Protein AF-A0A1H9JBX7-F1 (afdb_monomer)

Mean predicted aligned error: 14.19 Å

Nearest PDB structures (foldseek):
  5hfj-assembly3_D  TM=9.628E-01  e=1.878E-01  Helicobacter pylori 26695
  1boo-assembly1_A  TM=7.839E-01  e=2.752E-01  Proteus vulgaris
  3cjt-assembly7_M  TM=7.320E-01  e=8.123E-01  unclassified
  8zc8-assembly1_A  TM=6.839E-01  e=6.711E-01  Streptomyces caespitosus
  4wbt-assembly2_B-3  TM=5.136E-01  e=1.352E+00  Sinorhizobium meliloti 1021

Sequence (179 aa):
MTTCFPKFTPPDTHTVASSSRPTLADRYLSVPFSLLDARSGWWRDRKAAWLATGIQSELGRCDNLLYSASAQPPATYTAKNAFEAALGRKATWAEFAAAHPEQMKQQGTSVFDPVLCELIYRWFSAPGQLVLDPFSGGSVRGIVAAATGRHYAGVDLRAEQVDWPGGSCIRCPLSVPPK

InterPro domains:
  IPR002941 DNA methylase N-4/N-6 [PF01555] (110-163)
  IPR029063 S-adenosyl-L-methionine-dependent methyltransferase superfamily [G3DSA:3.40.50.150] (39-164)
  IPR029063 S-adenosyl-L-methionine-dependent methyltransferase superfamily [SSF53335] (108-163)

Structure (mmCIF, N/CA/C/O backbone):
data_AF-A0A1H9JBX7-F1
#
_entry.id   AF-A0A1H9JBX7-F1
#
loop_
_atom_site.group_PDB
_atom_site.id
_atom_site.type_symbol
_atom_site.label_atom_id
_atom_site.label_alt_id
_atom_site.label_comp_id
_atom_site.label_asym_id
_atom_site.label_entity_id
_atom_site.label_seq_id
_atom_site.pdbx_PDB_ins_code
_atom_site.Cartn_x
_atom_site.Cartn_y
_atom_site.Cartn_z
_atom_site.occupancy
_atom_site.B_iso_or_equiv
_atom_site.auth_seq_id
_atom_site.auth_comp_id
_atom_site.auth_asym_id
_atom_site.auth_atom_id
_atom_site.pdbx_PDB_model_num
ATOM 1 N N . MET A 1 1 ? 6.910 -23.339 9.144 1.00 32.50 1 MET A N 1
ATOM 2 C CA . MET A 1 1 ? 6.810 -22.392 10.275 1.00 32.50 1 MET A CA 1
ATOM 3 C C . MET A 1 1 ? 5.942 -21.236 9.813 1.00 32.50 1 MET A C 1
ATOM 5 O O . MET A 1 1 ? 6.376 -20.485 8.954 1.00 32.50 1 MET A O 1
ATOM 9 N N . THR A 1 2 ? 4.694 -21.161 10.270 1.00 32.00 2 THR A N 1
ATOM 10 C CA . THR A 1 2 ? 3.751 -20.109 9.864 1.00 32.00 2 THR A CA 1
ATOM 11 C C . THR A 1 2 ? 4.182 -18.803 10.524 1.00 32.00 2 THR A C 1
ATOM 13 O O . THR A 1 2 ? 3.946 -18.604 11.713 1.00 32.00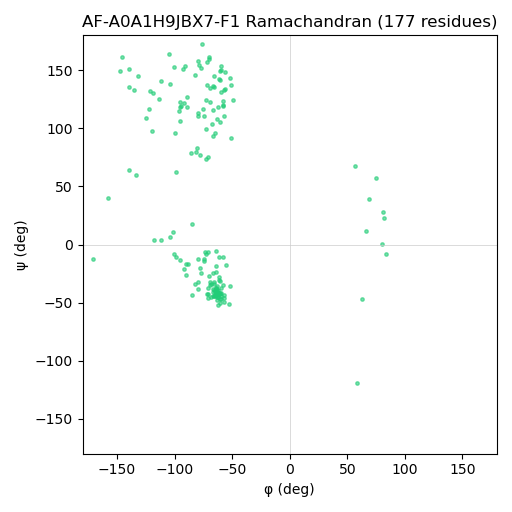 2 THR A O 1
ATOM 16 N N . THR A 1 3 ? 4.875 -17.936 9.787 1.00 35.75 3 THR A N 1
ATOM 17 C CA . THR A 1 3 ? 5.152 -16.564 10.222 1.00 35.75 3 THR A CA 1
ATOM 18 C C . THR A 1 3 ? 3.819 -15.835 10.301 1.00 35.75 3 THR A C 1
ATOM 20 O O . THR A 1 3 ? 3.271 -15.394 9.294 1.00 35.75 3 THR A O 1
ATOM 23 N N . CYS A 1 4 ? 3.241 -15.793 11.500 1.00 43.31 4 CYS A N 1
ATOM 24 C CA . CYS A 1 4 ? 2.048 -15.010 11.766 1.00 43.31 4 CYS A CA 1
ATOM 25 C C . CYS A 1 4 ? 2.411 -13.540 11.527 1.00 43.31 4 CYS A C 1
ATOM 27 O O . CYS A 1 4 ? 3.322 -13.021 12.175 1.00 43.31 4 CYS A O 1
ATOM 29 N N . PHE A 1 5 ? 1.750 -12.899 10.561 1.00 43.94 5 PHE A N 1
ATOM 30 C CA . PHE A 1 5 ? 1.908 -11.468 10.309 1.00 43.94 5 PHE A CA 1
ATOM 31 C C . PHE A 1 5 ? 1.714 -10.705 11.629 1.00 43.94 5 PHE A C 1
ATOM 33 O O . PHE A 1 5 ? 0.794 -11.043 12.384 1.00 43.94 5 PHE A O 1
ATOM 40 N N . PRO A 1 6 ? 2.548 -9.697 11.943 1.00 50.22 6 PRO A N 1
ATOM 41 C CA . PRO A 1 6 ? 2.377 -8.940 13.172 1.00 50.22 6 PRO A CA 1
ATOM 42 C C . PRO A 1 6 ? 0.979 -8.316 13.183 1.00 50.22 6 PRO A C 1
ATOM 44 O O . PRO A 1 6 ? 0.598 -7.592 12.261 1.00 50.22 6 PRO A O 1
ATOM 47 N N . LYS A 1 7 ? 0.194 -8.606 14.227 1.00 52.62 7 LYS A N 1
ATOM 48 C CA . LYS A 1 7 ? -1.038 -7.860 14.490 1.00 52.62 7 LYS A CA 1
ATOM 49 C C . LYS A 1 7 ? -0.629 -6.444 14.863 1.00 52.62 7 LYS A C 1
ATOM 51 O O . LYS A 1 7 ? 0.019 -6.240 15.887 1.00 52.62 7 LYS A O 1
ATOM 56 N N . PHE A 1 8 ? -1.016 -5.471 14.046 1.00 54.91 8 PHE A N 1
ATOM 57 C CA . PHE A 1 8 ? -0.854 -4.069 14.398 1.00 54.91 8 PHE A CA 1
ATOM 58 C C . PHE A 1 8 ? -1.995 -3.682 15.329 1.00 54.91 8 PHE A C 1
ATOM 60 O O . PHE A 1 8 ? -3.030 -3.164 14.906 1.00 54.91 8 PHE A O 1
ATOM 67 N N . THR A 1 9 ? -1.815 -3.981 16.613 1.00 49.50 9 THR A N 1
ATOM 68 C CA . THR A 1 9 ? -2.719 -3.525 17.662 1.00 49.50 9 THR A CA 1
ATOM 69 C C . THR A 1 9 ? -2.727 -1.991 17.649 1.00 49.50 9 THR A C 1
ATOM 71 O O . THR A 1 9 ? -1.658 -1.375 17.587 1.00 49.50 9 THR A O 1
ATOM 74 N N . PRO A 1 10 ? -3.901 -1.334 17.654 1.00 46.19 10 PRO A N 1
ATOM 75 C CA . PRO A 1 10 ? -3.948 0.082 17.991 1.00 46.19 10 PRO A CA 1
ATOM 76 C C . PRO A 1 10 ? -3.312 0.274 19.376 1.00 46.19 10 PRO A C 1
ATOM 78 O O . PRO A 1 10 ? -3.448 -0.633 20.198 1.00 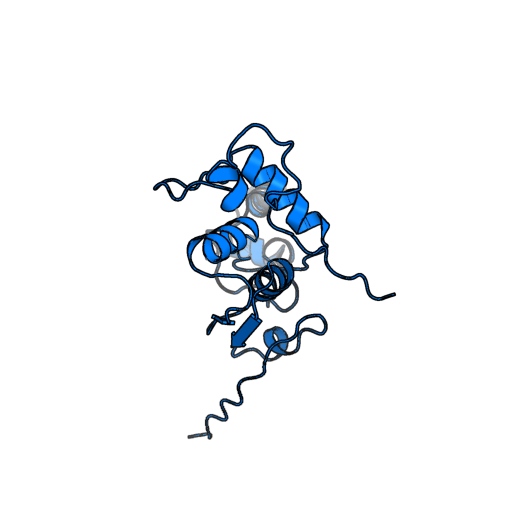46.19 10 PRO A O 1
ATOM 81 N N . PRO A 1 11 ? -2.654 1.412 19.661 1.00 44.50 11 PRO A N 1
ATOM 82 C CA . PRO A 1 11 ? -2.312 1.740 21.036 1.00 44.50 11 PRO A CA 1
ATOM 83 C C . PRO A 1 11 ? -3.612 1.758 21.844 1.00 44.50 11 PRO A C 1
ATOM 85 O O . PRO A 1 11 ? -4.521 2.559 21.617 1.00 44.50 11 PRO A O 1
ATOM 88 N N . ASP A 1 12 ? -3.736 0.778 22.718 1.00 43.78 12 ASP A N 1
ATOM 89 C CA . ASP A 1 12 ? -4.829 0.599 23.644 1.00 43.78 12 ASP A CA 1
ATOM 90 C C . ASP A 1 12 ? -4.654 1.543 24.834 1.00 43.78 12 ASP A C 1
ATOM 92 O O . ASP A 1 12 ? -3.549 1.955 25.191 1.00 43.78 12 ASP A O 1
ATOM 96 N N . THR A 1 13 ? -5.768 1.893 25.476 1.00 44.28 13 THR A N 1
ATOM 97 C CA . THR A 1 13 ? -5.796 2.755 26.668 1.00 44.28 13 THR A CA 1
ATOM 98 C C . THR A 1 13 ? -4.971 2.217 27.841 1.00 44.28 13 THR A C 1
ATOM 100 O O . THR A 1 13 ? -4.761 2.950 28.800 1.00 44.28 13 THR A O 1
ATOM 103 N N . HIS A 1 14 ? -4.497 0.969 27.770 1.00 42.44 14 HIS A N 1
ATOM 104 C CA . HIS A 1 14 ? -3.658 0.326 28.780 1.00 42.44 14 HIS A CA 1
ATOM 105 C C . HIS A 1 14 ? -2.154 0.342 28.455 1.00 42.44 14 HIS A C 1
ATOM 107 O O . HIS A 1 14 ? -1.354 0.068 29.346 1.00 42.44 14 HIS A O 1
ATOM 113 N N . THR A 1 15 ? -1.759 0.712 27.231 1.00 45.88 15 THR A N 1
ATOM 114 C CA . THR A 1 15 ? -0.346 0.752 26.792 1.00 45.88 15 THR A CA 1
ATOM 115 C C . THR A 1 15 ? 0.236 2.168 26.823 1.00 45.88 15 THR A C 1
ATOM 117 O O . THR A 1 15 ? 1.444 2.364 26.706 1.00 45.88 15 THR A O 1
ATOM 120 N N . VAL A 1 16 ? -0.612 3.174 27.055 1.00 41.88 16 VAL A N 1
ATOM 121 C CA . VAL A 1 16 ? -0.193 4.541 27.372 1.00 41.88 16 VAL A CA 1
ATOM 122 C C . VAL A 1 16 ? -0.159 4.679 28.889 1.00 41.88 16 VAL A C 1
ATOM 124 O O . VAL A 1 16 ? -1.178 4.497 29.555 1.00 41.88 16 VAL A O 1
ATOM 127 N N . ALA A 1 17 ? 1.017 4.985 29.443 1.00 42.19 17 ALA A N 1
ATOM 128 C CA . ALA A 1 17 ? 1.166 5.285 30.860 1.00 42.19 17 ALA A CA 1
ATOM 129 C C . ALA A 1 17 ? 0.108 6.317 31.287 1.00 42.19 17 ALA A C 1
ATOM 131 O O . ALA A 1 17 ? -0.019 7.392 30.701 1.00 42.19 17 ALA A O 1
ATOM 132 N N . SER A 1 18 ? -0.671 5.937 32.295 1.00 48.22 18 SER A N 1
ATOM 133 C CA . SER A 1 18 ? -1.760 6.695 32.905 1.00 48.22 18 SER A CA 1
ATOM 134 C C . SER A 1 18 ? -1.322 8.116 33.308 1.00 48.22 18 SER A C 1
ATOM 136 O O . SER A 1 18 ? -0.857 8.322 34.428 1.00 48.22 18 SER A O 1
ATOM 138 N N . SER A 1 19 ? -1.492 9.097 32.414 1.00 49.41 19 SER A N 1
ATOM 139 C CA . SER A 1 19 ? -1.702 10.520 32.758 1.00 49.41 19 SER A CA 1
ATOM 140 C C . SER A 1 19 ? -2.096 11.427 31.580 1.00 49.41 19 SER A C 1
ATOM 142 O O . SER A 1 19 ? -2.572 12.535 31.822 1.00 49.41 19 SER A O 1
ATOM 144 N N . SER A 1 20 ? -1.996 10.995 30.318 1.00 54.91 20 SER A N 1
ATOM 145 C CA . SER A 1 20 ? -2.440 11.786 29.160 1.00 54.91 20 SER A CA 1
ATOM 146 C C . SER A 1 20 ? -3.508 11.043 28.357 1.00 54.91 20 SER A C 1
ATOM 148 O O . SER A 1 20 ? -3.382 9.860 28.048 1.00 54.91 20 SER A O 1
ATOM 150 N N . ARG A 1 21 ? -4.612 11.724 28.025 1.00 63.88 21 ARG A N 1
ATOM 151 C CA . ARG A 1 21 ? -5.600 11.181 27.078 1.00 63.88 21 ARG A CA 1
ATOM 152 C C . ARG A 1 21 ? -4.874 10.865 25.757 1.00 63.88 21 ARG A C 1
ATOM 154 O O . ARG A 1 21 ? -4.141 11.741 25.296 1.00 63.88 21 ARG A O 1
ATOM 161 N N . PRO A 1 22 ? -5.081 9.683 25.141 1.00 64.62 22 PRO A N 1
ATOM 162 C CA . PRO A 1 22 ? -4.452 9.356 23.865 1.00 64.62 22 PRO A CA 1
ATOM 163 C C . PRO A 1 22 ? -4.817 10.419 22.829 1.00 64.62 22 PRO A C 1
ATOM 165 O O . PRO A 1 22 ? -5.978 10.834 22.727 1.00 64.62 22 PRO A O 1
ATOM 168 N N . THR A 1 23 ? -3.818 10.888 22.088 1.00 73.62 23 THR A N 1
ATOM 169 C CA . THR A 1 23 ? -4.022 11.893 21.050 1.00 73.62 23 THR A CA 1
ATOM 170 C C . THR A 1 23 ? -4.783 11.282 19.873 1.00 73.62 23 THR A C 1
ATOM 172 O O . THR A 1 23 ? -4.829 10.063 19.677 1.00 73.62 23 THR A O 1
ATOM 175 N N . LEU A 1 24 ? -5.383 12.131 19.037 1.00 69.25 24 LEU A N 1
ATOM 176 C CA . LEU A 1 24 ? -5.982 11.668 17.783 1.00 69.25 24 LEU A CA 1
ATOM 177 C C . LEU A 1 24 ? -4.935 11.011 16.868 1.00 69.25 24 LEU A C 1
ATOM 179 O O . LEU A 1 24 ? -5.271 10.070 16.154 1.00 69.25 24 LEU A O 1
ATOM 183 N N . ALA A 1 25 ? -3.677 11.459 16.922 1.00 73.06 25 ALA A N 1
ATOM 184 C CA . ALA A 1 25 ? -2.581 10.849 16.178 1.00 73.06 25 ALA A CA 1
ATOM 185 C C . ALA A 1 25 ? -2.265 9.431 16.683 1.00 73.06 25 ALA A C 1
ATOM 187 O O . ALA A 1 25 ? -2.069 8.540 15.866 1.00 73.06 25 ALA A O 1
ATOM 188 N N . ASP A 1 26 ? -2.329 9.176 17.994 1.00 71.56 26 ASP A N 1
ATOM 189 C CA . ASP A 1 26 ? -2.123 7.824 18.539 1.00 71.56 26 ASP A CA 1
ATOM 190 C C . ASP A 1 26 ? -3.194 6.851 18.025 1.00 71.56 26 ASP A C 1
ATOM 192 O O . ASP A 1 26 ? -2.904 5.724 17.622 1.00 71.56 26 ASP A O 1
ATOM 196 N N . ARG A 1 27 ? -4.454 7.302 17.966 1.00 70.00 27 ARG A N 1
ATOM 197 C CA . ARG A 1 27 ? -5.564 6.475 17.471 1.00 70.00 27 ARG A CA 1
ATOM 198 C C . ARG A 1 27 ? -5.511 6.267 15.950 1.00 70.00 27 ARG A C 1
ATOM 200 O O . ARG A 1 27 ? -5.749 5.152 15.473 1.00 70.00 27 ARG A O 1
ATOM 207 N N . TYR A 1 28 ? -5.213 7.322 15.193 1.00 68.81 28 TYR A N 1
ATOM 208 C CA . TYR A 1 28 ? -5.402 7.356 13.738 1.00 68.81 28 TYR A CA 1
ATOM 209 C C . TYR A 1 28 ? -4.110 7.401 12.908 1.00 68.81 28 TYR A C 1
ATOM 211 O O . TYR A 1 28 ? -4.213 7.448 11.687 1.00 68.81 28 TYR A O 1
ATOM 219 N N . LEU A 1 29 ? -2.924 7.327 13.529 1.00 66.31 29 LEU A N 1
ATOM 220 C CA . LEU A 1 29 ? -1.573 7.516 12.952 1.00 66.31 29 LEU A CA 1
ATOM 221 C C . LEU A 1 29 ? -1.310 8.918 12.397 1.00 66.31 29 LEU A C 1
ATOM 223 O O . LEU A 1 29 ? -0.289 9.525 12.704 1.00 66.31 29 LEU A O 1
ATOM 227 N N . SER A 1 30 ? -2.242 9.451 11.619 1.00 71.00 30 SER A N 1
ATOM 228 C CA . SER A 1 30 ? -2.314 10.859 11.276 1.00 71.00 30 SER A CA 1
ATOM 229 C C . SER A 1 30 ? -3.740 11.359 11.480 1.00 71.00 30 SER A C 1
ATOM 231 O O . SER A 1 30 ? -4.735 10.647 11.317 1.00 71.00 30 SER A O 1
ATOM 233 N N . VAL A 1 31 ? -3.830 12.608 11.911 1.00 66.00 31 VAL A N 1
ATOM 234 C CA . VAL A 1 31 ? -5.093 13.334 12.010 1.00 66.00 31 VAL A CA 1
ATOM 235 C C . VAL A 1 31 ? -5.642 13.554 10.597 1.00 66.00 31 VAL A C 1
ATOM 237 O O . VAL A 1 31 ? -4.862 13.920 9.715 1.00 66.00 31 VAL A O 1
ATOM 240 N N . PRO A 1 32 ? -6.950 13.344 10.359 1.00 64.12 32 PRO A N 1
ATOM 241 C CA . PRO A 1 32 ? -7.568 13.535 9.051 1.00 64.12 32 PRO A CA 1
ATOM 242 C C . PRO A 1 32 ? -7.673 15.036 8.729 1.00 64.12 32 PRO A C 1
ATOM 244 O O . PRO A 1 32 ? -8.739 15.638 8.808 1.00 64.12 32 PRO A O 1
ATOM 247 N N . PHE A 1 33 ? -6.543 15.664 8.414 1.00 64.31 33 PHE A N 1
ATOM 248 C CA . PHE A 1 33 ? -6.463 16.999 7.829 1.00 64.31 33 PHE A CA 1
ATOM 249 C C . PHE A 1 33 ? -6.102 16.886 6.344 1.00 64.31 33 PHE A C 1
ATOM 251 O O . PHE A 1 33 ? -5.632 15.850 5.879 1.00 64.31 33 PHE A O 1
ATOM 258 N N . SER A 1 34 ? -6.315 17.961 5.589 1.00 59.62 34 SER A N 1
ATOM 259 C CA . SER A 1 34 ? -6.329 17.957 4.120 1.00 59.62 34 SER A CA 1
ATOM 260 C C . SER A 1 34 ? -5.009 17.596 3.419 1.00 59.62 34 SER A C 1
ATOM 262 O O . SER A 1 34 ? -5.005 17.495 2.194 1.00 59.62 34 SER A O 1
ATOM 264 N N . LEU A 1 35 ? -3.893 17.416 4.140 1.00 76.88 35 LEU A N 1
ATOM 265 C CA . LEU A 1 35 ? -2.575 17.166 3.548 1.00 76.88 35 LEU A CA 1
ATOM 266 C C . LEU A 1 35 ? -1.961 15.843 4.029 1.00 76.88 35 LEU A C 1
ATOM 268 O O . LEU A 1 35 ? -1.620 15.686 5.200 1.00 76.88 35 LEU A O 1
ATOM 272 N N . LEU A 1 36 ? -1.753 14.923 3.085 1.00 83.00 36 LEU A N 1
ATOM 273 C CA . LEU A 1 36 ? -0.965 13.704 3.270 1.00 83.00 36 LEU A CA 1
ATOM 274 C C . LEU A 1 36 ? 0.469 13.936 2.776 1.00 83.00 36 LEU A C 1
ATOM 276 O O . LEU A 1 36 ? 0.712 13.980 1.571 1.00 83.00 36 LEU A O 1
ATOM 280 N N . ASP A 1 37 ? 1.423 14.074 3.701 1.00 85.38 37 ASP A N 1
ATOM 281 C CA . ASP A 1 37 ? 2.844 14.244 3.371 1.00 85.38 37 ASP A CA 1
ATOM 282 C C . ASP A 1 37 ? 3.633 12.932 3.509 1.00 85.38 37 ASP A C 1
ATOM 284 O O . ASP A 1 37 ? 4.132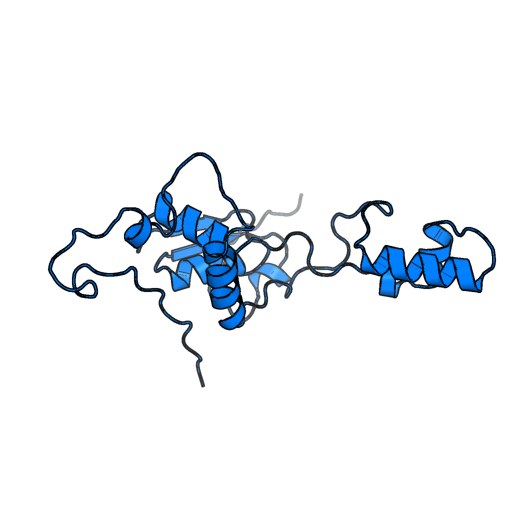 12.578 4.582 1.00 85.38 37 ASP A O 1
ATOM 288 N N . ALA A 1 38 ? 3.806 12.239 2.381 1.00 85.44 38 ALA A N 1
ATOM 289 C CA . ALA A 1 38 ? 4.589 11.007 2.300 1.00 85.44 38 ALA A CA 1
ATOM 290 C C . ALA A 1 38 ? 6.114 11.212 2.436 1.00 85.44 38 ALA A C 1
ATOM 292 O O . ALA A 1 38 ? 6.865 10.235 2.476 1.00 85.44 38 ALA A O 1
ATOM 293 N N . ARG A 1 39 ? 6.601 12.464 2.479 1.00 85.25 39 ARG A N 1
ATOM 294 C CA . ARG A 1 39 ? 8.030 12.788 2.649 1.00 85.25 39 ARG A CA 1
ATOM 295 C C . ARG A 1 39 ? 8.421 12.936 4.116 1.00 85.25 39 ARG A C 1
ATOM 297 O O . ARG A 1 39 ? 9.614 12.888 4.422 1.00 85.25 39 ARG A O 1
ATOM 304 N N . SER A 1 40 ? 7.438 13.100 4.995 1.00 85.31 40 SER A N 1
ATOM 305 C CA . SER A 1 40 ? 7.633 13.207 6.436 1.00 85.31 40 SER A CA 1
ATOM 306 C C . SER A 1 40 ? 8.315 11.963 7.028 1.00 85.31 40 SER A C 1
ATOM 308 O O . SER A 1 40 ? 8.171 10.847 6.522 1.00 85.31 40 SER A O 1
ATOM 310 N N . GLY A 1 41 ? 9.070 12.158 8.117 1.00 85.88 41 GLY A N 1
ATOM 311 C CA . GLY A 1 41 ? 9.813 11.079 8.782 1.00 85.88 41 GLY A CA 1
ATOM 312 C C . GLY A 1 41 ? 8.908 9.926 9.216 1.00 85.88 41 GLY A C 1
ATOM 313 O O . GLY A 1 41 ? 9.139 8.786 8.828 1.00 85.88 41 GLY A O 1
ATOM 314 N N . TRP A 1 42 ? 7.799 10.237 9.893 1.00 84.25 42 TRP A N 1
ATOM 315 C CA . TRP A 1 42 ? 6.869 9.223 10.393 1.00 84.25 42 TRP A CA 1
ATOM 316 C C . TRP A 1 42 ? 6.268 8.356 9.274 1.00 84.25 42 TRP A C 1
ATOM 318 O O . TRP A 1 42 ? 6.109 7.149 9.459 1.00 84.25 42 TRP A O 1
ATOM 328 N N . TRP A 1 43 ? 5.956 8.933 8.102 1.00 88.06 43 TRP A N 1
ATOM 329 C CA . TRP A 1 43 ? 5.417 8.165 6.975 1.00 88.06 43 TRP A CA 1
ATOM 330 C C . TRP A 1 43 ? 6.464 7.191 6.451 1.00 88.06 43 TRP A C 1
ATOM 332 O O . TRP A 1 43 ? 6.167 6.025 6.191 1.00 88.06 43 TRP A O 1
ATOM 342 N N . ARG A 1 44 ? 7.707 7.661 6.306 1.00 88.06 44 ARG A N 1
ATOM 343 C CA . ARG A 1 44 ? 8.831 6.839 5.847 1.00 88.06 44 ARG A CA 1
ATOM 344 C C . ARG A 1 44 ? 9.115 5.701 6.820 1.00 88.06 44 ARG A C 1
ATOM 346 O O . ARG A 1 44 ? 9.266 4.568 6.369 1.0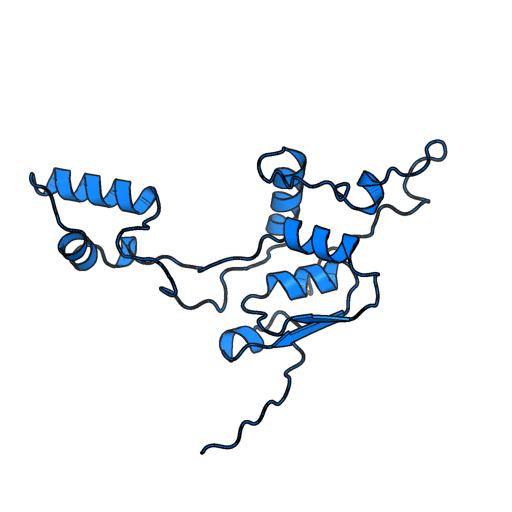0 88.06 44 ARG A O 1
ATOM 353 N N . ASP A 1 45 ? 9.096 5.979 8.119 1.00 87.38 45 ASP A N 1
ATOM 354 C CA . ASP A 1 45 ? 9.304 4.981 9.169 1.00 87.38 45 ASP A CA 1
ATOM 355 C C . ASP A 1 45 ? 8.173 3.944 9.174 1.00 87.38 45 ASP A C 1
ATOM 357 O O . ASP A 1 45 ? 8.419 2.736 9.191 1.00 87.38 45 ASP A O 1
ATOM 361 N N . ARG A 1 46 ? 6.915 4.392 9.057 1.00 89.06 46 ARG A N 1
ATOM 362 C CA . ARG A 1 46 ? 5.757 3.490 8.990 1.00 89.06 46 ARG A CA 1
ATOM 363 C C . ARG A 1 46 ? 5.773 2.637 7.726 1.00 89.06 46 ARG A C 1
ATOM 365 O O . ARG A 1 46 ? 5.465 1.448 7.780 1.00 89.06 46 ARG A O 1
ATOM 372 N N . LYS A 1 47 ? 6.168 3.217 6.593 1.00 89.25 47 LYS A N 1
ATOM 373 C CA . LYS A 1 47 ? 6.326 2.496 5.327 1.00 89.25 47 LYS A CA 1
ATOM 374 C C . LYS A 1 47 ? 7.437 1.457 5.419 1.00 89.25 47 LYS A C 1
ATOM 376 O O . LYS A 1 47 ? 7.233 0.330 4.981 1.00 89.25 47 LYS A O 1
ATOM 381 N N . ALA A 1 48 ? 8.573 1.804 6.020 1.00 86.88 48 ALA A N 1
ATOM 382 C CA . ALA A 1 48 ? 9.663 0.864 6.261 1.00 86.88 48 ALA A CA 1
ATOM 383 C C . ALA A 1 48 ? 9.208 -0.310 7.143 1.00 86.88 48 ALA A C 1
ATOM 385 O O . ALA A 1 48 ? 9.502 -1.456 6.815 1.00 86.88 48 ALA A O 1
ATOM 386 N N . ALA A 1 49 ? 8.418 -0.048 8.190 1.00 87.00 49 ALA A N 1
ATOM 387 C CA . ALA A 1 49 ? 7.842 -1.098 9.030 1.00 87.00 49 ALA A CA 1
ATOM 388 C C . ALA A 1 49 ? 6.923 -2.044 8.239 1.00 87.00 49 ALA A C 1
ATOM 390 O O . ALA A 1 49 ? 7.014 -3.259 8.401 1.00 87.00 49 ALA A O 1
ATOM 391 N N . TRP A 1 50 ? 6.081 -1.516 7.343 1.00 87.06 50 TRP A N 1
ATOM 392 C CA . TRP A 1 50 ? 5.261 -2.346 6.454 1.00 87.06 50 TRP A CA 1
ATOM 393 C C . TRP A 1 50 ? 6.107 -3.186 5.496 1.00 87.06 50 TRP A C 1
ATOM 395 O O . TRP A 1 50 ? 5.863 -4.382 5.359 1.00 87.06 50 TRP A O 1
ATOM 405 N N . LEU A 1 51 ? 7.130 -2.603 4.872 1.00 84.38 51 LEU A N 1
ATOM 406 C CA . LEU A 1 51 ? 8.028 -3.338 3.976 1.00 84.38 51 LEU A CA 1
ATOM 407 C C . LEU A 1 51 ? 8.804 -4.439 4.717 1.00 84.38 51 LEU A C 1
ATOM 409 O O . LEU A 1 51 ? 8.981 -5.529 4.179 1.00 84.38 51 LEU A O 1
ATOM 413 N N . ALA A 1 52 ? 9.185 -4.202 5.976 1.00 83.94 52 ALA A N 1
ATOM 414 C CA . ALA A 1 52 ? 9.869 -5.183 6.818 1.00 83.94 52 ALA A CA 1
ATOM 415 C C . ALA A 1 52 ? 9.018 -6.426 7.141 1.00 83.94 52 ALA A C 1
ATOM 417 O O . ALA A 1 52 ? 9.573 -7.465 7.486 1.00 83.94 52 ALA A O 1
ATOM 418 N N . THR A 1 53 ? 7.688 -6.362 6.991 1.00 78.38 53 THR A N 1
ATOM 419 C CA . THR A 1 53 ? 6.818 -7.545 7.142 1.00 78.38 53 THR A CA 1
ATOM 420 C C . THR A 1 53 ? 6.912 -8.527 5.968 1.00 78.38 53 THR A C 1
ATOM 422 O O . THR A 1 53 ? 6.346 -9.615 6.036 1.00 78.38 53 THR A O 1
ATOM 425 N N . GLY A 1 54 ? 7.634 -8.167 4.901 1.00 78.12 54 GLY A N 1
ATOM 426 C CA . GLY A 1 54 ? 7.805 -9.012 3.723 1.00 78.12 54 GLY A CA 1
ATOM 427 C C . GLY A 1 54 ? 6.626 -8.952 2.753 1.00 78.12 54 GLY A C 1
ATOM 428 O O . GLY A 1 54 ? 6.371 -9.930 2.058 1.00 78.12 54 GLY A O 1
ATOM 429 N N . ILE A 1 55 ? 5.888 -7.834 2.693 1.00 74.88 55 ILE A N 1
ATOM 430 C CA . ILE A 1 55 ? 4.837 -7.648 1.680 1.00 74.88 55 ILE A CA 1
ATOM 431 C C . ILE A 1 55 ? 5.478 -7.648 0.291 1.00 74.88 55 ILE A C 1
ATOM 433 O O . ILE A 1 55 ? 6.096 -6.666 -0.120 1.00 74.88 55 ILE A O 1
ATOM 437 N N . GLN A 1 56 ? 5.256 -8.730 -0.447 1.00 68.38 56 GLN A N 1
ATOM 438 C CA . GLN A 1 56 ? 5.666 -8.878 -1.840 1.00 68.38 56 GLN A CA 1
ATOM 439 C C . GLN A 1 56 ? 4.588 -8.274 -2.748 1.00 68.38 56 GLN A C 1
ATOM 441 O O . GLN A 1 56 ? 3.712 -8.960 -3.275 1.00 68.38 56 GLN A O 1
ATOM 446 N N . SER A 1 57 ? 4.598 -6.946 -2.852 1.00 63.72 57 SER A N 1
ATOM 447 C CA . SER A 1 57 ? 3.550 -6.148 -3.510 1.00 63.72 57 SER A CA 1
ATOM 448 C C . SER A 1 57 ? 3.583 -6.231 -5.044 1.00 63.72 57 SER A C 1
ATOM 450 O O . SER A 1 57 ? 2.666 -5.774 -5.732 1.00 63.72 57 SER A O 1
ATOM 452 N N . GLU A 1 58 ? 4.683 -6.745 -5.573 1.00 59.31 58 GLU A N 1
ATOM 453 C CA . GLU A 1 58 ? 5.032 -6.887 -6.980 1.00 59.31 58 GLU A CA 1
ATOM 454 C C . GLU A 1 58 ? 4.615 -8.238 -7.574 1.00 59.31 58 GLU A C 1
ATOM 456 O O . GLU A 1 58 ? 4.447 -8.345 -8.789 1.00 59.31 58 GLU A O 1
ATOM 461 N N . LEU A 1 59 ? 4.394 -9.256 -6.738 1.00 57.91 59 LEU A N 1
ATOM 462 C CA . LEU A 1 59 ? 4.048 -10.597 -7.202 1.00 57.91 59 LEU A CA 1
ATOM 463 C C . LEU A 1 59 ? 2.613 -10.648 -7.749 1.00 57.91 59 LEU A C 1
ATOM 465 O O . LEU A 1 59 ? 1.696 -10.036 -7.204 1.00 57.91 59 LEU A O 1
ATOM 469 N N . GLY A 1 60 ? 2.433 -11.346 -8.875 1.00 52.84 60 GLY A N 1
ATOM 470 C CA . GLY A 1 60 ? 1.155 -11.424 -9.602 1.00 52.84 60 GLY A CA 1
ATOM 471 C C . GLY A 1 60 ? 0.843 -10.212 -10.495 1.00 52.84 60 GLY A C 1
ATOM 472 O O . GLY A 1 60 ? -0.191 -10.182 -11.168 1.00 52.84 60 GLY A O 1
ATOM 473 N N . ARG A 1 61 ? 1.718 -9.197 -10.558 1.00 58.47 61 ARG A N 1
ATOM 474 C CA . ARG A 1 61 ? 1.583 -8.098 -11.526 1.00 58.47 61 ARG A CA 1
ATOM 475 C C . ARG A 1 61 ? 2.354 -8.404 -12.800 1.00 58.47 61 ARG A C 1
ATOM 477 O O . ARG A 1 61 ? 3.562 -8.592 -12.765 1.00 58.47 61 ARG A O 1
ATOM 484 N N . CYS A 1 62 ? 1.648 -8.422 -13.928 1.00 51.47 62 CYS A N 1
ATOM 485 C CA . CYS A 1 62 ? 2.288 -8.538 -15.233 1.00 51.47 62 CYS A CA 1
ATOM 486 C C . CYS A 1 62 ? 3.129 -7.290 -15.531 1.00 51.47 62 CYS A C 1
ATOM 488 O O . CYS A 1 62 ? 2.733 -6.169 -15.195 1.00 51.47 62 CYS A O 1
ATOM 490 N N . ASP A 1 63 ? 4.248 -7.500 -16.217 1.00 53.78 63 ASP A N 1
ATOM 491 C CA . ASP A 1 63 ? 5.082 -6.437 -16.769 1.00 53.78 63 ASP A CA 1
ATOM 492 C C . ASP A 1 63 ? 4.287 -5.568 -17.771 1.00 53.78 63 ASP A C 1
ATOM 494 O O . ASP A 1 63 ? 3.353 -6.042 -18.422 1.00 53.78 63 ASP A O 1
ATOM 498 N N . ASN A 1 64 ? 4.697 -4.304 -17.939 1.00 51.66 64 ASN A N 1
ATOM 499 C CA . ASN A 1 64 ? 4.312 -3.426 -19.061 1.00 51.66 64 ASN A CA 1
ATOM 500 C C . ASN A 1 64 ? 2.854 -2.934 -19.152 1.00 51.66 64 ASN A C 1
ATOM 502 O O . ASN A 1 64 ? 2.322 -2.809 -20.254 1.00 51.66 64 ASN A O 1
ATOM 506 N N . LEU A 1 65 ? 2.191 -2.588 -18.044 1.00 52.09 65 LEU A N 1
ATOM 507 C CA . LEU A 1 65 ? 0.790 -2.159 -18.148 1.00 52.09 65 LEU A CA 1
ATOM 508 C C . LEU A 1 65 ? 0.529 -0.691 -18.529 1.00 52.09 65 LEU A C 1
ATOM 510 O O . LEU A 1 65 ? -0.458 -0.467 -19.215 1.00 52.09 65 LEU A O 1
ATOM 514 N N . LEU A 1 66 ? 1.323 0.319 -18.150 1.00 44.50 66 LEU A N 1
ATOM 515 C CA . LEU A 1 66 ? 0.869 1.722 -18.309 1.00 44.50 66 LEU A CA 1
ATOM 516 C C . LEU A 1 66 ? 1.987 2.786 -18.365 1.00 44.50 66 LEU A C 1
ATOM 518 O O . LEU A 1 66 ? 1.833 3.867 -17.801 1.00 44.50 66 LEU A O 1
ATOM 522 N N . TYR A 1 67 ? 3.108 2.537 -19.041 1.00 49.09 67 TYR A N 1
ATOM 523 C CA . TYR A 1 67 ? 4.096 3.602 -19.262 1.00 49.09 67 TYR A CA 1
ATOM 524 C C . TYR A 1 67 ? 4.191 3.950 -20.741 1.00 49.09 67 TYR A C 1
ATOM 526 O O . TYR A 1 67 ? 4.421 3.084 -21.584 1.00 49.09 67 TYR A O 1
ATOM 534 N N . SER A 1 68 ? 4.010 5.233 -21.072 1.00 53.34 68 SER A N 1
ATOM 535 C CA . SER A 1 68 ? 4.432 5.717 -22.382 1.00 53.34 68 SER A CA 1
ATOM 536 C C . SER A 1 68 ? 5.945 5.512 -22.501 1.00 53.34 68 SER A C 1
ATOM 538 O O . SER A 1 68 ? 6.680 5.622 -21.516 1.00 53.34 68 SER A O 1
ATOM 540 N N . ALA A 1 69 ? 6.447 5.283 -23.715 1.00 56.75 69 ALA A N 1
ATOM 541 C CA . ALA A 1 69 ? 7.891 5.198 -23.958 1.00 56.75 69 ALA A CA 1
ATOM 542 C C . ALA A 1 69 ? 8.662 6.450 -23.475 1.00 56.75 69 ALA A C 1
ATOM 544 O O . ALA A 1 69 ? 9.870 6.396 -23.287 1.00 56.75 69 ALA A O 1
ATOM 545 N N . SER A 1 70 ? 7.967 7.570 -23.242 1.00 57.03 70 SER A N 1
ATOM 546 C CA . SER A 1 70 ? 8.517 8.814 -22.696 1.00 57.03 70 SER A CA 1
ATOM 547 C C . SER A 1 70 ? 8.513 8.912 -21.160 1.00 57.03 70 SER A C 1
ATOM 549 O O . SER A 1 70 ? 9.238 9.739 -20.610 1.00 57.03 70 SER A O 1
ATOM 551 N N . ALA A 1 71 ? 7.746 8.087 -20.443 1.00 59.38 71 ALA A N 1
ATOM 552 C CA . ALA A 1 71 ? 7.641 8.112 -18.981 1.00 59.38 71 ALA A CA 1
ATOM 553 C C . ALA A 1 71 ? 8.533 7.037 -18.338 1.00 59.38 71 ALA A C 1
ATOM 555 O O . ALA A 1 71 ? 8.052 6.111 -17.690 1.00 59.38 71 ALA A O 1
ATOM 556 N N . GLN A 1 72 ? 9.843 7.155 -18.558 1.00 69.00 72 GLN A N 1
ATOM 557 C CA . GLN A 1 72 ? 10.833 6.184 -18.090 1.00 69.00 72 GLN A CA 1
ATOM 558 C C . GLN A 1 72 ? 11.419 6.561 -16.718 1.00 69.00 72 GLN A C 1
ATOM 560 O O . GLN A 1 72 ? 11.477 7.741 -16.363 1.00 69.00 72 GLN A O 1
ATOM 565 N N . PRO A 1 73 ? 11.853 5.586 -15.904 1.00 68.12 73 PRO A N 1
ATOM 566 C CA . PRO A 1 73 ? 12.465 5.866 -14.616 1.00 68.12 73 PRO A CA 1
ATOM 567 C C . PRO A 1 73 ? 13.874 6.456 -14.816 1.00 68.12 73 PRO A C 1
ATOM 569 O O . PRO A 1 73 ? 14.503 6.210 -15.850 1.00 68.12 73 PRO A O 1
ATOM 572 N N . PRO A 1 74 ? 14.423 7.201 -13.833 1.00 77.56 74 PRO A N 1
ATOM 573 C CA . PRO A 1 74 ? 15.744 7.826 -13.957 1.00 77.56 74 PRO A CA 1
ATOM 574 C C . PRO A 1 74 ? 16.859 6.855 -14.371 1.00 77.56 74 PRO A C 1
ATOM 576 O O . PRO A 1 74 ? 17.718 7.219 -15.166 1.00 77.56 74 PRO A O 1
ATOM 579 N N . ALA A 1 75 ? 16.804 5.603 -13.904 1.00 79.69 75 ALA A N 1
ATOM 580 C CA . ALA A 1 75 ? 17.764 4.561 -14.267 1.00 79.69 75 ALA A CA 1
ATOM 581 C C . ALA A 1 75 ? 17.791 4.265 -15.780 1.00 79.69 75 ALA A C 1
ATOM 583 O O . ALA A 1 75 ? 18.865 4.150 -16.368 1.00 79.69 75 ALA A O 1
ATOM 584 N N . THR A 1 76 ? 16.627 4.210 -16.430 1.00 79.69 76 THR A N 1
ATOM 585 C CA . THR A 1 76 ? 16.511 3.982 -17.878 1.00 79.69 76 THR A CA 1
ATOM 586 C C . THR A 1 76 ? 17.036 5.182 -18.672 1.00 79.69 76 THR A C 1
ATOM 588 O O . THR A 1 76 ? 17.686 5.004 -19.699 1.00 79.69 76 THR A O 1
ATOM 591 N N . TYR A 1 77 ? 16.849 6.410 -18.169 1.00 81.44 77 TYR A N 1
ATOM 592 C CA . TYR A 1 77 ? 17.481 7.603 -18.748 1.00 81.44 77 TYR A CA 1
ATOM 593 C C . TYR A 1 77 ? 19.011 7.562 -18.636 1.00 81.44 77 TYR A C 1
ATOM 595 O O . TYR A 1 77 ? 19.704 7.868 -19.606 1.00 81.44 77 TYR A O 1
ATOM 603 N N . THR A 1 78 ? 19.554 7.155 -17.484 1.00 85.94 78 THR A N 1
ATOM 604 C CA . THR A 1 78 ? 21.003 6.982 -17.300 1.00 85.94 78 THR A CA 1
ATOM 605 C C . THR A 1 78 ? 21.566 5.955 -18.279 1.00 85.94 78 THR A C 1
ATOM 607 O O . THR A 1 78 ? 22.586 6.213 -18.919 1.00 85.94 78 THR A O 1
ATOM 610 N N . ALA A 1 79 ? 20.878 4.827 -18.447 1.00 85.88 79 ALA A N 1
ATOM 611 C CA . ALA A 1 79 ? 21.296 3.779 -19.364 1.00 85.88 79 ALA A CA 1
ATOM 612 C C . ALA A 1 79 ? 21.231 4.226 -20.838 1.00 85.88 79 ALA A C 1
ATOM 614 O O . ALA A 1 79 ? 22.182 4.007 -21.589 1.00 85.88 79 ALA A O 1
ATOM 615 N N . LYS A 1 80 ? 20.187 4.970 -21.235 1.00 84.19 80 LYS A N 1
ATOM 616 C CA . LYS A 1 80 ? 20.096 5.580 -22.572 1.00 84.19 80 LYS A CA 1
ATOM 617 C C . LYS A 1 80 ? 21.220 6.575 -22.837 1.00 84.19 80 LYS A C 1
ATOM 619 O O . LYS A 1 80 ? 21.791 6.570 -23.921 1.00 84.19 80 LYS A O 1
ATOM 624 N N . ASN A 1 81 ? 21.574 7.403 -21.857 1.00 88.00 81 ASN A N 1
ATOM 625 C CA . ASN A 1 81 ? 22.676 8.354 -22.006 1.00 88.00 81 ASN A CA 1
ATOM 626 C C . ASN A 1 81 ? 24.024 7.641 -22.190 1.00 88.00 81 ASN A C 1
ATOM 628 O O . ASN A 1 81 ? 24.832 8.074 -23.008 1.00 88.00 81 ASN A O 1
ATOM 632 N N . ALA A 1 82 ? 24.255 6.537 -21.472 1.00 88.38 82 ALA A N 1
ATOM 633 C CA . ALA A 1 82 ? 25.446 5.709 -21.656 1.00 88.38 82 ALA A CA 1
ATOM 634 C C . ALA A 1 82 ? 25.477 5.058 -23.051 1.00 88.38 82 ALA A C 1
ATOM 636 O O . ALA A 1 82 ? 26.519 5.053 -23.705 1.00 88.38 82 ALA A O 1
ATOM 637 N N . PHE A 1 83 ? 24.327 4.584 -23.538 1.00 87.12 83 PHE A N 1
ATOM 638 C CA . PHE A 1 83 ? 24.183 4.050 -24.892 1.00 87.12 83 PHE A CA 1
ATOM 639 C C . PHE A 1 83 ? 24.463 5.108 -25.972 1.00 87.12 83 PHE A C 1
ATOM 641 O O . PHE A 1 83 ? 25.221 4.852 -26.902 1.00 87.12 83 PHE A O 1
ATOM 648 N N . GLU A 1 84 ? 23.923 6.323 -25.829 1.00 91.19 84 GLU A N 1
ATOM 649 C CA . GLU A 1 84 ? 24.199 7.444 -26.742 1.00 91.19 84 GLU A CA 1
ATO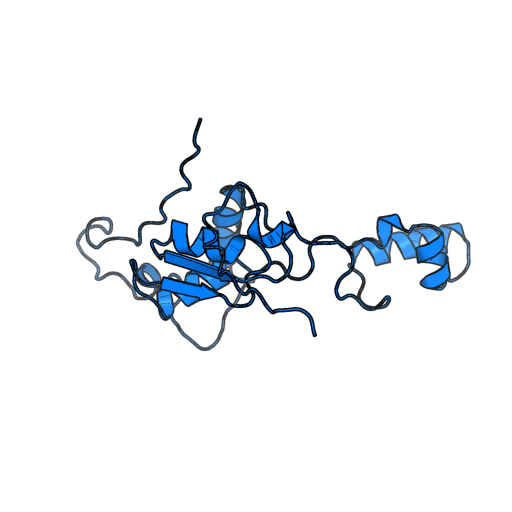M 650 C C . GLU A 1 84 ? 25.680 7.845 -26.744 1.00 91.19 84 GLU A C 1
ATOM 652 O O . GLU A 1 84 ? 26.240 8.129 -27.804 1.00 91.19 84 GLU A O 1
ATOM 657 N N . ALA A 1 85 ? 26.326 7.840 -25.574 1.00 90.62 85 ALA A N 1
ATOM 658 C CA . ALA A 1 85 ? 27.754 8.118 -25.452 1.00 90.62 85 ALA A CA 1
ATOM 659 C C . ALA A 1 85 ? 28.606 7.060 -26.170 1.00 90.62 85 ALA A C 1
ATOM 661 O O . ALA A 1 85 ? 29.564 7.415 -26.853 1.00 90.62 85 ALA A O 1
ATOM 662 N N . ALA A 1 86 ? 28.229 5.781 -26.075 1.00 88.25 86 ALA A N 1
ATOM 663 C CA . ALA A 1 86 ? 28.889 4.692 -26.792 1.00 88.25 86 ALA A CA 1
ATOM 664 C C . ALA A 1 86 ? 28.655 4.753 -28.314 1.00 88.25 86 ALA A C 1
ATOM 666 O O . ALA A 1 86 ? 29.549 4.418 -29.087 1.00 88.25 86 ALA A O 1
ATOM 667 N N . LEU A 1 87 ? 27.475 5.207 -28.754 1.00 88.94 87 LEU A N 1
ATOM 668 C CA . LEU A 1 87 ? 27.143 5.362 -30.174 1.00 88.94 87 LEU A CA 1
ATOM 669 C C . LEU A 1 87 ? 27.762 6.610 -30.822 1.00 88.94 87 LEU A C 1
ATOM 671 O O . LEU A 1 87 ? 27.790 6.707 -32.048 1.00 88.94 87 LEU A O 1
ATOM 675 N N . GLY A 1 88 ? 28.162 7.604 -30.024 1.00 90.06 88 GLY A N 1
ATOM 676 C CA . GLY A 1 88 ? 28.620 8.908 -30.513 1.00 90.06 88 GLY A CA 1
ATOM 677 C C . GLY A 1 88 ? 27.530 9.740 -31.207 1.00 90.06 88 GLY A C 1
ATOM 678 O O . GLY A 1 88 ? 27.834 10.745 -31.846 1.00 90.06 88 GLY A O 1
ATOM 679 N N . ARG A 1 89 ? 26.256 9.343 -31.098 1.00 90.44 89 ARG A N 1
ATOM 680 C CA . ARG A 1 89 ? 25.101 10.058 -31.659 1.00 90.44 89 ARG A CA 1
ATOM 681 C C . ARG A 1 89 ? 23.877 9.914 -30.766 1.00 90.44 89 ARG A C 1
ATOM 683 O O . ARG A 1 89 ? 23.772 8.988 -29.965 1.00 90.44 89 ARG A O 1
ATOM 690 N N . LYS A 1 90 ? 22.904 10.804 -30.960 1.00 88.88 90 LYS A N 1
ATOM 691 C CA . LYS A 1 90 ? 21.590 10.664 -30.328 1.00 88.88 90 LYS A CA 1
ATOM 692 C C . LYS A 1 90 ? 20.865 9.433 -30.874 1.00 88.88 90 LYS A C 1
ATOM 694 O O . LYS A 1 90 ? 20.859 9.191 -32.084 1.00 88.88 90 LYS A O 1
ATOM 699 N N . ALA A 1 91 ? 20.264 8.674 -29.963 1.00 85.50 91 ALA A N 1
ATOM 700 C CA . ALA A 1 91 ? 19.463 7.500 -30.265 1.00 85.50 91 ALA A CA 1
ATOM 701 C C . ALA A 1 91 ? 17.998 7.782 -29.931 1.00 85.50 91 ALA A C 1
ATOM 703 O O . ALA A 1 91 ? 17.661 8.422 -28.924 1.00 85.50 91 ALA A O 1
ATOM 704 N N . THR A 1 92 ? 17.108 7.293 -30.782 1.00 87.62 92 THR A N 1
ATOM 705 C CA . THR A 1 92 ? 15.675 7.298 -30.499 1.00 87.62 92 THR A CA 1
ATOM 706 C C . THR A 1 92 ? 15.350 6.298 -29.388 1.00 87.62 92 THR A C 1
ATOM 708 O O . THR A 1 92 ? 16.104 5.364 -29.114 1.00 87.62 92 THR A O 1
ATOM 711 N N . TRP A 1 93 ? 14.198 6.472 -28.740 1.00 81.12 93 TRP A N 1
ATOM 712 C CA . TRP A 1 93 ? 13.705 5.492 -27.768 1.00 81.12 93 TRP A CA 1
ATOM 713 C C . TRP A 1 93 ? 13.455 4.116 -28.391 1.00 81.12 93 TRP A C 1
ATOM 715 O O . TRP A 1 93 ? 13.646 3.115 -27.715 1.00 81.12 93 TRP A O 1
ATOM 725 N N . ALA A 1 94 ? 13.083 4.059 -29.674 1.00 82.25 94 ALA A N 1
ATOM 726 C CA . ALA A 1 94 ? 12.882 2.803 -30.392 1.00 82.25 94 ALA A CA 1
ATOM 727 C C . ALA A 1 94 ? 14.202 2.045 -30.606 1.00 82.25 94 ALA A C 1
ATOM 729 O O . ALA A 1 94 ? 14.268 0.849 -30.342 1.00 82.25 94 ALA A O 1
ATOM 730 N N . GLU A 1 95 ? 15.265 2.745 -31.019 1.00 83.00 95 GLU A N 1
ATOM 731 C CA . GLU A 1 95 ? 16.603 2.152 -31.158 1.00 83.00 95 GLU A CA 1
ATOM 732 C C . GLU A 1 95 ? 17.137 1.658 -29.809 1.00 83.00 95 GLU A C 1
ATOM 734 O O . GLU A 1 95 ? 17.663 0.551 -29.718 1.00 83.00 95 GLU A O 1
ATOM 739 N N . PHE A 1 96 ? 16.954 2.452 -28.750 1.00 83.88 96 PHE A N 1
ATOM 740 C CA . PHE A 1 96 ? 17.371 2.072 -27.403 1.00 83.88 96 PHE A CA 1
ATOM 741 C C . PHE A 1 96 ? 16.583 0.866 -26.871 1.00 83.88 96 PHE A C 1
ATOM 743 O O . PHE A 1 96 ? 17.181 -0.071 -26.354 1.00 83.88 96 PHE A O 1
ATOM 750 N N . ALA A 1 97 ? 15.260 0.838 -27.051 1.00 80.50 97 ALA A N 1
ATOM 751 C CA . ALA A 1 97 ? 14.422 -0.278 -26.617 1.00 80.50 97 ALA A CA 1
ATOM 752 C C . ALA A 1 97 ? 14.712 -1.580 -27.380 1.00 80.50 97 ALA A C 1
ATOM 754 O O . ALA A 1 97 ? 14.597 -2.658 -26.803 1.00 80.50 97 ALA A O 1
ATOM 755 N N . ALA A 1 98 ? 15.099 -1.489 -28.656 1.00 82.44 98 ALA A N 1
ATOM 756 C CA . ALA A 1 98 ? 15.508 -2.647 -29.446 1.00 82.44 98 ALA A CA 1
ATOM 757 C C . ALA A 1 98 ? 16.865 -3.212 -28.993 1.00 82.44 98 ALA A C 1
ATOM 759 O O . ALA A 1 98 ? 17.043 -4.428 -28.976 1.00 82.44 98 ALA A O 1
ATOM 760 N N . ALA A 1 99 ? 17.809 -2.342 -28.618 1.00 83.44 99 ALA A N 1
ATOM 761 C CA . ALA A 1 99 ? 19.138 -2.741 -28.153 1.00 83.44 99 ALA A CA 1
ATOM 762 C C . ALA A 1 99 ? 19.155 -3.208 -26.687 1.00 83.44 99 ALA A C 1
ATOM 764 O O . ALA A 1 99 ? 19.942 -4.084 -26.334 1.00 83.44 99 ALA A O 1
ATOM 765 N N . HIS A 1 100 ? 18.287 -2.634 -25.850 1.00 81.62 100 HIS A N 1
ATOM 766 C CA . HIS A 1 100 ? 18.247 -2.846 -24.402 1.00 81.62 100 HIS A CA 1
ATOM 767 C C . HIS A 1 100 ? 16.818 -3.099 -23.888 1.00 81.62 100 HIS A C 1
ATOM 769 O O . HIS A 1 100 ? 16.297 -2.338 -23.060 1.00 81.62 100 HIS A O 1
ATOM 775 N N . PRO A 1 101 ? 16.140 -4.159 -24.369 1.00 75.44 101 PRO A N 1
ATOM 776 C CA . PRO A 1 101 ? 14.759 -4.452 -23.989 1.00 75.44 101 PRO A CA 1
ATOM 777 C C . PRO A 1 101 ? 14.595 -4.713 -22.483 1.00 75.44 101 PRO A C 1
ATOM 779 O O . PRO A 1 101 ? 13.538 -4.442 -21.920 1.00 75.44 101 PRO A O 1
ATOM 782 N N . GLU A 1 102 ? 15.629 -5.206 -21.801 1.00 76.25 102 GLU A N 1
ATOM 783 C CA . GLU A 1 102 ? 15.651 -5.438 -20.356 1.00 76.25 102 GLU A CA 1
ATOM 784 C C . GLU A 1 102 ? 15.652 -4.145 -19.530 1.00 76.25 102 GLU A C 1
ATOM 786 O O . GLU A 1 102 ? 15.049 -4.106 -18.462 1.00 76.25 102 GLU A O 1
ATOM 791 N N . GLN A 1 103 ? 16.259 -3.071 -20.042 1.00 74.81 103 GLN A N 1
ATOM 792 C CA . GLN A 1 103 ? 16.332 -1.764 -19.367 1.00 74.81 103 GLN A CA 1
ATOM 793 C C . GLN A 1 103 ? 15.038 -0.952 -19.525 1.00 74.81 103 GLN A C 1
ATOM 795 O O . GLN A 1 103 ? 14.833 0.053 -18.837 1.00 74.81 103 GLN A O 1
ATOM 800 N N . MET A 1 104 ? 14.167 -1.410 -20.426 1.00 69.69 104 MET A N 1
ATOM 801 C CA . MET A 1 104 ? 12.836 -0.871 -20.689 1.00 69.69 104 MET A CA 1
ATOM 802 C C . MET A 1 104 ? 11.724 -1.599 -19.927 1.00 69.69 104 MET A C 1
ATOM 804 O O . MET A 1 104 ? 10.600 -1.099 -19.865 1.00 69.69 104 MET A O 1
ATOM 808 N N . LYS A 1 105 ? 12.001 -2.773 -19.345 1.00 61.53 105 LYS A N 1
ATOM 809 C CA . LYS A 1 105 ? 11.011 -3.512 -18.557 1.00 61.53 105 LYS A CA 1
ATOM 810 C C . LYS A 1 105 ? 10.811 -2.834 -17.208 1.00 61.53 105 LYS A C 1
ATOM 812 O O . LYS A 1 105 ? 11.675 -2.883 -16.336 1.00 61.53 105 LYS A O 1
ATOM 817 N N . GLN A 1 106 ? 9.640 -2.239 -17.018 1.00 58.56 106 GLN A N 1
ATOM 818 C CA . GLN A 1 106 ? 9.202 -1.771 -15.707 1.00 58.56 106 GLN A CA 1
ATOM 819 C C . GLN A 1 106 ? 8.312 -2.831 -15.060 1.00 58.56 106 GLN A C 1
ATOM 821 O O . GLN A 1 106 ? 7.217 -3.125 -15.546 1.00 58.56 106 GLN A O 1
ATOM 826 N N . GLN A 1 107 ? 8.790 -3.389 -13.949 1.00 52.06 107 GLN A N 1
ATOM 827 C CA . GLN A 1 107 ? 8.018 -4.303 -13.109 1.00 52.06 107 GLN A CA 1
ATOM 828 C C . GLN A 1 107 ? 7.103 -3.520 -12.156 1.00 52.06 107 GLN A C 1
ATOM 830 O O . GLN A 1 107 ? 7.467 -2.450 -11.668 1.00 52.06 107 GLN A O 1
ATOM 835 N N . GLY A 1 108 ? 5.924 -4.075 -11.858 1.00 54.16 108 GLY A N 1
ATOM 836 C CA . GLY A 1 108 ? 5.078 -3.609 -10.753 1.00 54.16 108 GLY A CA 1
ATOM 837 C C . GLY A 1 108 ? 4.325 -2.300 -11.007 1.00 54.16 108 GLY A C 1
ATOM 838 O O . GLY A 1 108 ? 4.436 -1.354 -10.227 1.00 54.16 108 GLY A O 1
ATOM 839 N N . THR A 1 109 ? 3.503 -2.236 -12.059 1.00 56.69 109 THR A N 1
ATOM 840 C CA . THR A 1 109 ? 2.643 -1.068 -12.304 1.00 56.69 109 THR A CA 1
ATOM 841 C C . THR A 1 109 ? 1.707 -0.806 -11.118 1.00 56.69 109 THR A C 1
ATOM 843 O O . THR A 1 109 ? 0.875 -1.647 -10.776 1.00 56.69 109 THR A O 1
ATOM 846 N N . SER A 1 110 ? 1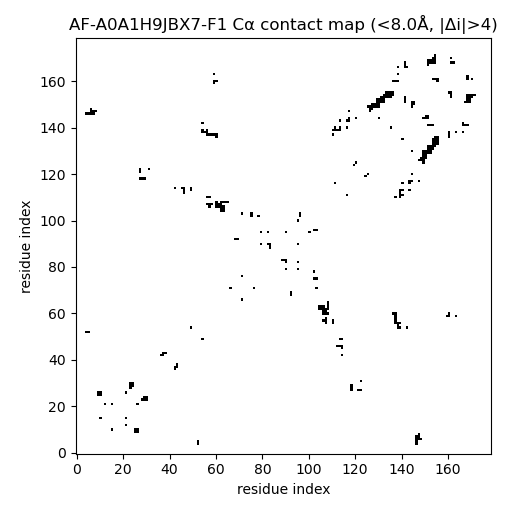.832 0.385 -10.522 1.00 65.44 110 SER A N 1
ATOM 847 C CA . SER A 1 110 ? 0.953 0.936 -9.479 1.00 65.44 110 SER A CA 1
ATOM 848 C C . SER A 1 110 ? 0.807 0.073 -8.211 1.00 65.44 110 SER A C 1
ATOM 850 O O . SER A 1 110 ? -0.257 -0.470 -7.903 1.00 65.44 110 SER A O 1
ATOM 852 N N . VAL A 1 111 ? 1.886 -0.056 -7.431 1.00 76.62 111 VAL A N 1
ATOM 853 C CA . VAL A 1 111 ? 1.822 -0.588 -6.057 1.00 76.62 111 VAL A CA 1
ATOM 854 C C . VAL A 1 111 ? 1.098 0.392 -5.138 1.00 76.62 111 VAL A C 1
ATOM 856 O O . VAL A 1 111 ? 1.513 1.539 -5.001 1.00 76.62 111 VAL A O 1
ATOM 859 N N . PHE A 1 112 ? 0.021 -0.073 -4.496 1.00 85.81 112 PHE A N 1
ATOM 860 C CA . PHE A 1 112 ? -0.708 0.735 -3.525 1.00 85.81 112 PHE A CA 1
ATOM 861 C C . PHE A 1 112 ? 0.147 0.937 -2.270 1.00 85.81 112 PHE A C 1
ATOM 863 O O . PHE A 1 112 ? 0.757 -0.012 -1.779 1.00 85.81 112 PHE A O 1
ATOM 870 N N . ASP A 1 113 ? 0.208 2.163 -1.757 1.00 90.25 113 ASP A N 1
ATOM 871 C CA . ASP A 1 113 ? 1.020 2.468 -0.581 1.00 90.25 113 ASP A CA 1
ATOM 872 C C . ASP A 1 113 ? 0.371 1.877 0.692 1.00 90.25 113 ASP A C 1
ATOM 874 O O . ASP A 1 113 ? -0.797 2.166 0.977 1.00 90.25 113 ASP A O 1
ATOM 878 N N . PRO A 1 114 ? 1.086 1.042 1.472 1.00 91.44 114 PRO A N 1
ATOM 879 C CA . PRO A 1 114 ? 0.501 0.371 2.631 1.00 91.44 114 PRO A CA 1
ATOM 880 C C . PRO A 1 114 ? 0.188 1.330 3.788 1.00 91.44 114 PRO A C 1
ATOM 882 O O . PRO A 1 114 ? -0.747 1.074 4.545 1.00 91.44 114 PRO A O 1
ATOM 885 N N . VAL A 1 115 ? 0.909 2.453 3.911 1.00 92.56 115 VAL A N 1
ATOM 886 C CA . VAL A 1 115 ? 0.632 3.472 4.938 1.00 92.56 115 VAL A CA 1
ATOM 887 C C . VAL A 1 115 ? -0.655 4.203 4.594 1.00 92.56 115 VAL A C 1
ATOM 889 O O . VAL A 1 115 ? -1.532 4.334 5.444 1.00 92.56 115 VAL A O 1
ATOM 892 N N . LEU A 1 116 ? -0.813 4.602 3.330 1.00 92.00 116 LEU A N 1
ATOM 893 C CA . LEU A 1 116 ? -2.061 5.189 2.849 1.00 92.00 116 LEU A CA 1
ATOM 894 C C . LEU A 1 116 ? -3.247 4.242 3.077 1.00 92.00 116 LEU A C 1
ATOM 896 O O . LEU A 1 116 ? -4.300 4.672 3.543 1.00 92.00 116 LEU A O 1
ATOM 900 N N . CYS A 1 117 ? -3.066 2.951 2.790 1.00 93.00 117 CYS A N 1
ATOM 901 C CA . CYS A 1 117 ? -4.090 1.935 3.021 1.00 93.00 117 CYS A CA 1
ATOM 902 C C . CYS A 1 117 ? -4.497 1.856 4.495 1.00 93.00 117 CYS A C 1
ATOM 904 O O . CYS A 1 117 ? -5.686 1.836 4.816 1.00 93.00 117 CYS A O 1
ATOM 906 N N . GLU A 1 118 ? -3.513 1.832 5.394 1.00 92.62 118 GLU A N 1
ATOM 907 C CA . GLU A 1 118 ? -3.757 1.776 6.830 1.00 92.62 118 GLU A CA 1
ATOM 908 C C . GLU A 1 118 ? -4.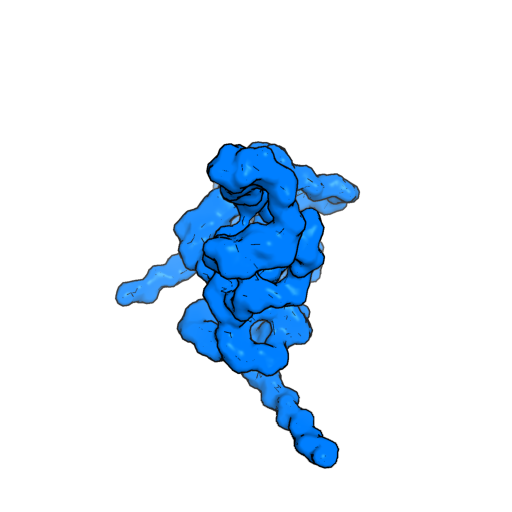518 3.012 7.328 1.00 92.62 118 GLU A C 1
ATOM 910 O O . GLU A 1 118 ? -5.454 2.868 8.117 1.00 92.62 118 GLU A O 1
ATOM 915 N N . LEU A 1 119 ? -4.161 4.209 6.849 1.00 91.75 119 LEU A N 1
ATOM 916 C CA . LEU A 1 119 ? -4.866 5.446 7.195 1.00 91.75 119 LEU A CA 1
ATOM 917 C C . LEU A 1 119 ? -6.330 5.396 6.770 1.00 91.75 119 LEU A C 1
ATOM 919 O O . LEU A 1 119 ? -7.210 5.625 7.596 1.00 91.75 119 LEU A O 1
ATOM 923 N N . ILE A 1 120 ? -6.598 5.030 5.512 1.00 92.19 120 ILE A N 1
ATOM 924 C CA . ILE A 1 120 ? -7.964 4.931 4.981 1.00 92.19 120 ILE A CA 1
ATOM 925 C C . ILE A 1 120 ? -8.793 3.966 5.833 1.00 92.19 120 ILE A C 1
ATOM 927 O O . ILE A 1 120 ? -9.902 4.304 6.247 1.00 92.19 120 ILE A O 1
ATOM 931 N N . TYR A 1 121 ? -8.253 2.792 6.166 1.00 92.56 121 TYR A N 1
ATOM 932 C CA . TYR A 1 121 ? -8.969 1.847 7.019 1.00 92.56 121 TYR A CA 1
ATOM 933 C C . TYR A 1 121 ? -9.207 2.396 8.418 1.00 92.56 121 TYR A C 1
ATOM 935 O O . TYR A 1 121 ? -10.313 2.247 8.931 1.00 92.56 121 TYR A O 1
ATOM 943 N N . ARG A 1 122 ? -8.218 3.041 9.042 1.00 89.12 122 ARG A N 1
ATOM 944 C CA . ARG A 1 122 ? -8.367 3.626 10.383 1.00 89.12 122 ARG A CA 1
ATOM 945 C C . ARG A 1 122 ? -9.363 4.774 10.428 1.00 89.12 122 ARG A C 1
ATOM 947 O O . ARG A 1 122 ? -10.034 4.925 11.443 1.00 89.12 122 ARG A O 1
ATOM 954 N N . TRP A 1 123 ? -9.459 5.558 9.365 1.00 89.94 123 TRP A N 1
ATOM 955 C CA . TRP A 1 123 ? -10.369 6.695 9.298 1.00 89.94 123 TRP A CA 1
ATOM 956 C C . TRP A 1 123 ? -11.805 6.289 8.986 1.00 89.94 123 TRP A C 1
ATOM 958 O O . TRP A 1 123 ? -12.730 6.864 9.552 1.00 89.94 123 TRP A O 1
ATOM 968 N N . PHE A 1 124 ? -11.996 5.297 8.114 1.00 91.44 124 PHE A N 1
ATOM 969 C CA . PHE A 1 124 ? -13.309 5.010 7.531 1.00 91.44 124 PHE A CA 1
ATOM 970 C C . PHE A 1 124 ? -13.864 3.621 7.864 1.00 91.44 124 PHE A C 1
ATOM 972 O O . PHE A 1 124 ? -14.936 3.268 7.380 1.00 91.44 124 PHE A O 1
ATOM 979 N N . SER A 1 125 ? -13.176 2.826 8.691 1.00 92.12 125 SER A N 1
ATOM 980 C CA . SER A 1 125 ? -13.676 1.519 9.134 1.00 92.12 125 SER A CA 1
ATOM 981 C C . SER A 1 125 ? -13.238 1.155 10.553 1.00 92.12 125 SER A C 1
ATOM 983 O O . SER A 1 125 ? -12.136 1.488 10.999 1.00 92.12 125 SER A O 1
ATOM 985 N N . ALA A 1 126 ? -14.076 0.394 11.250 1.00 91.31 126 ALA A N 1
ATOM 986 C CA . ALA A 1 126 ? -13.744 -0.221 12.530 1.00 91.31 126 ALA A CA 1
ATOM 987 C C . ALA A 1 126 ? -13.158 -1.638 12.341 1.00 91.31 126 ALA A C 1
ATOM 989 O O . ALA A 1 126 ? -13.479 -2.313 11.357 1.00 91.31 126 ALA A O 1
ATOM 990 N N . PRO A 1 127 ? -12.327 -2.132 13.280 1.00 91.56 127 PRO A N 1
ATOM 991 C CA . PRO A 1 127 ? -11.977 -3.550 13.339 1.00 91.56 127 PRO A CA 1
ATOM 992 C C . PRO A 1 127 ? -13.231 -4.442 13.330 1.00 91.56 127 PRO A C 1
ATOM 994 O O . PRO A 1 127 ? -14.256 -4.089 13.910 1.00 91.56 127 PRO A O 1
ATOM 997 N N . GLY A 1 128 ? -13.153 -5.587 12.656 1.00 87.06 128 GLY A N 1
ATOM 998 C CA . GLY A 1 128 ? -14.263 -6.520 12.446 1.00 87.06 128 GLY A CA 1
ATOM 999 C C . GLY A 1 128 ? -15.186 -6.174 11.272 1.00 87.06 128 GLY A C 1
ATOM 1000 O O . GLY A 1 128 ? -16.026 -6.992 10.915 1.00 87.06 128 GLY A O 1
ATOM 1001 N N . GLN A 1 129 ? -15.043 -5.008 10.632 1.00 92.75 129 GLN A N 1
ATOM 1002 C CA . GLN A 1 129 ? -15.801 -4.689 9.416 1.00 92.75 129 GLN A CA 1
ATOM 1003 C C . GLN A 1 129 ? -15.192 -5.338 8.166 1.00 92.75 129 GLN A C 1
ATOM 1005 O O . GLN A 1 129 ? -14.006 -5.672 8.134 1.00 92.75 129 GLN A O 1
ATOM 1010 N N . LEU A 1 130 ? -16.021 -5.505 7.131 1.00 92.75 130 LEU A N 1
ATOM 1011 C CA . LEU A 1 130 ? -15.618 -5.996 5.816 1.00 92.75 130 LEU A CA 1
ATOM 1012 C C . LEU A 1 130 ? -15.186 -4.839 4.911 1.00 92.75 130 LEU A C 1
ATOM 1014 O O . LEU A 1 130 ? -15.950 -3.904 4.685 1.00 92.75 130 LEU A O 1
ATOM 1018 N N . VAL A 1 131 ? -13.988 -4.950 4.342 1.00 93.25 131 VAL A N 1
ATOM 1019 C CA . VAL A 1 131 ? -13.517 -4.122 3.232 1.00 93.25 131 VAL A CA 1
ATOM 1020 C C . VAL A 1 131 ? -13.784 -4.861 1.925 1.00 93.25 131 VAL A C 1
ATOM 1022 O O . VAL A 1 131 ? -13.238 -5.942 1.703 1.00 93.25 131 VAL A O 1
ATOM 1025 N N . LEU A 1 132 ? -14.610 -4.269 1.064 1.00 93.31 132 LEU A N 1
ATOM 1026 C CA . LEU A 1 132 ? -14.816 -4.728 -0.307 1.00 93.31 132 LEU A CA 1
ATOM 1027 C C . LEU A 1 132 ? -13.905 -3.938 -1.248 1.00 93.31 132 LEU A C 1
ATOM 1029 O O . LEU A 1 132 ? -13.999 -2.714 -1.320 1.00 93.31 132 LEU A O 1
ATOM 1033 N N . ASP A 1 133 ? -13.066 -4.647 -1.991 1.00 91.06 133 ASP A N 1
ATOM 1034 C CA . ASP A 1 133 ? -12.191 -4.088 -3.012 1.00 91.06 133 ASP A CA 1
ATOM 1035 C C . ASP A 1 133 ? -12.527 -4.698 -4.383 1.00 91.06 133 ASP A C 1
ATOM 1037 O O . ASP A 1 133 ? -12.082 -5.807 -4.687 1.00 91.06 133 ASP A O 1
ATOM 1041 N N . PRO A 1 134 ? -13.328 -4.015 -5.220 1.00 90.69 134 PRO A N 1
ATOM 1042 C CA . PRO A 1 134 ? -13.764 -4.553 -6.507 1.00 90.69 134 PRO A CA 1
ATOM 1043 C C . PRO A 1 134 ? -12.650 -4.595 -7.568 1.00 90.69 134 PRO A C 1
ATOM 1045 O O . PRO A 1 134 ? -12.875 -5.140 -8.646 1.00 90.69 134 PRO A O 1
ATOM 1048 N N . PHE A 1 135 ? -11.482 -4.006 -7.278 1.00 87.06 135 PHE A N 1
ATOM 1049 C CA . PHE A 1 135 ? -10.314 -3.956 -8.159 1.00 87.06 135 PHE A CA 1
ATOM 1050 C C . PHE A 1 135 ? -9.050 -4.164 -7.322 1.00 87.06 135 PHE A C 1
ATOM 1052 O O . PHE A 1 135 ? -8.214 -3.256 -7.156 1.00 87.06 135 PHE A O 1
ATOM 1059 N N . SER A 1 136 ? -8.950 -5.356 -6.729 1.00 83.69 136 SER A N 1
ATOM 1060 C CA . SER A 1 136 ? -7.948 -5.629 -5.703 1.00 83.69 136 SER A CA 1
ATOM 1061 C C . SER A 1 136 ? -6.532 -5.517 -6.236 1.00 83.69 136 SER A C 1
ATOM 1063 O O . SER A 1 136 ? -5.661 -4.929 -5.580 1.00 83.69 136 SER A O 1
ATOM 1065 N N . GLY A 1 137 ? -6.296 -5.973 -7.465 1.00 82.31 137 GLY A N 1
ATOM 1066 C CA . GLY A 1 137 ? -4.958 -6.002 -8.009 1.00 82.31 137 GLY A CA 1
ATOM 1067 C C . GLY A 1 137 ? -4.040 -6.847 -7.125 1.00 82.31 137 GLY A C 1
ATOM 1068 O O . GLY A 1 137 ? -4.275 -8.024 -6.885 1.00 82.31 137 GLY A O 1
ATOM 1069 N N . GLY A 1 138 ? -2.993 -6.213 -6.591 1.00 77.94 138 GLY A N 1
ATOM 1070 C CA . GLY A 1 138 ? -2.040 -6.861 -5.689 1.00 77.94 138 GLY A CA 1
ATOM 1071 C C . GLY A 1 138 ? -2.548 -7.066 -4.252 1.00 77.94 138 GLY A C 1
ATOM 1072 O O . GLY A 1 138 ? -3.568 -6.535 -3.823 1.00 77.94 138 GLY A O 1
ATOM 1073 N N . SER A 1 139 ? -1.753 -7.783 -3.460 1.00 81.00 139 SER A N 1
ATOM 1074 C CA . SER A 1 139 ? -2.104 -8.267 -2.115 1.00 81.00 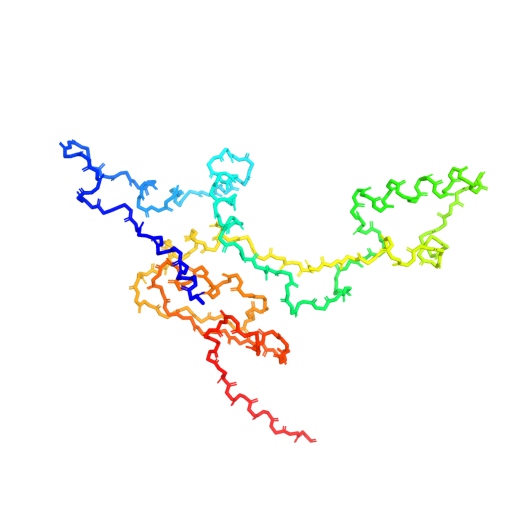139 SER A CA 1
ATOM 1075 C C . SER A 1 139 ? -2.123 -7.209 -0.997 1.00 81.00 139 SER A C 1
ATOM 1077 O O . SER A 1 139 ? -2.644 -7.479 0.087 1.00 81.00 139 SER A O 1
ATOM 1079 N N . VAL A 1 140 ? -1.591 -6.001 -1.235 1.00 87.00 140 VAL A N 1
ATOM 1080 C CA . VAL A 1 140 ? -1.371 -4.969 -0.197 1.00 87.00 140 VAL A CA 1
ATOM 1081 C C . VAL A 1 140 ? -2.637 -4.667 0.609 1.00 87.00 140 VAL A C 1
ATOM 1083 O O . VAL A 1 140 ? -2.609 -4.714 1.836 1.00 87.00 140 VAL A O 1
ATOM 1086 N N . ARG A 1 141 ? -3.759 -4.381 -0.066 1.00 89.94 141 ARG A N 1
ATOM 1087 C CA . ARG A 1 141 ? -5.012 -3.957 0.583 1.00 89.94 141 ARG A CA 1
ATOM 1088 C C . ARG A 1 141 ? -5.599 -5.053 1.475 1.00 89.94 141 ARG A C 1
ATOM 1090 O O . ARG A 1 141 ? -6.066 -4.744 2.573 1.00 89.94 141 ARG A O 1
ATOM 1097 N N . GLY A 1 142 ? -5.491 -6.314 1.056 1.00 88.44 142 GLY A N 1
ATOM 1098 C CA . GLY A 1 142 ? -5.912 -7.468 1.850 1.00 88.44 142 GLY A CA 1
ATOM 1099 C C . GLY A 1 142 ? -5.007 -7.739 3.050 1.00 88.44 142 GLY A C 1
ATOM 1100 O O . GLY A 1 142 ? -5.505 -7.957 4.154 1.00 88.44 142 GLY A O 1
ATOM 1101 N N . ILE A 1 143 ? -3.686 -7.646 2.869 1.00 88.12 143 ILE A N 1
ATOM 1102 C CA . ILE A 1 143 ? -2.718 -7.819 3.963 1.00 88.12 143 ILE A CA 1
ATOM 1103 C C . ILE A 1 143 ? -2.910 -6.735 5.026 1.00 88.12 143 ILE A C 1
ATOM 1105 O O . ILE A 1 143 ? -3.009 -7.049 6.212 1.00 88.12 143 ILE A O 1
ATOM 1109 N N . VAL A 1 144 ? -3.023 -5.468 4.618 1.00 90.62 144 VAL A N 1
ATOM 1110 C CA . VAL A 1 144 ? -3.247 -4.354 5.549 1.00 90.62 144 VAL A CA 1
ATOM 1111 C C . VAL A 1 144 ? -4.602 -4.495 6.250 1.00 90.62 144 VAL A C 1
ATOM 1113 O O . VAL A 1 144 ? -4.699 -4.222 7.446 1.00 90.62 144 VAL A O 1
ATOM 1116 N N . ALA A 1 145 ? -5.645 -4.972 5.560 1.00 90.62 145 ALA A N 1
ATOM 1117 C CA . ALA A 1 145 ? -6.956 -5.196 6.171 1.00 90.62 145 ALA A CA 1
ATOM 1118 C C . ALA A 1 145 ? -6.854 -6.248 7.281 1.00 90.62 145 ALA A C 1
ATOM 1120 O O . ALA A 1 145 ? -7.202 -5.959 8.425 1.00 90.62 145 ALA A O 1
ATOM 1121 N N . ALA A 1 146 ? -6.273 -7.413 6.983 1.00 87.38 146 ALA A N 1
ATOM 1122 C CA . ALA A 1 146 ? -6.083 -8.485 7.956 1.00 87.38 146 ALA A CA 1
ATOM 1123 C C . ALA A 1 146 ? -5.205 -8.048 9.142 1.00 87.38 146 ALA A C 1
ATOM 1125 O O . ALA A 1 146 ? -5.575 -8.238 10.302 1.00 87.38 146 ALA A O 1
ATOM 1126 N N . ALA A 1 147 ? -4.069 -7.404 8.864 1.00 87.19 147 ALA A N 1
ATOM 1127 C CA . ALA A 1 147 ? -3.113 -6.967 9.879 1.00 87.19 147 ALA A CA 1
ATOM 1128 C C . ALA A 1 147 ? -3.666 -5.862 10.795 1.00 87.19 147 ALA A C 1
ATOM 1130 O O . ALA A 1 147 ? -3.231 -5.730 11.940 1.00 87.19 147 ALA A O 1
ATOM 1131 N N . THR A 1 148 ? -4.652 -5.103 10.314 1.00 87.25 148 THR A N 1
ATOM 1132 C CA . THR A 1 148 ? -5.358 -4.079 11.091 1.00 87.25 148 THR A CA 1
ATOM 1133 C C . THR A 1 148 ? -6.735 -4.550 11.592 1.00 87.25 148 THR A C 1
ATOM 1135 O O . THR A 1 148 ? -7.511 -3.746 12.107 1.00 87.25 148 THR A O 1
ATOM 1138 N N . GLY A 1 149 ? -7.049 -5.845 11.478 1.00 86.06 149 GLY A N 1
ATOM 1139 C CA . GLY A 1 149 ? -8.223 -6.469 12.090 1.00 86.06 149 GLY A CA 1
ATOM 1140 C C . GLY A 1 149 ? -9.540 -6.313 11.326 1.00 86.06 149 GLY A C 1
ATOM 1141 O O . GLY A 1 149 ? -10.593 -6.394 11.949 1.00 86.06 149 GLY A O 1
ATOM 1142 N N . ARG A 1 150 ? -9.514 -6.071 10.013 1.00 91.56 150 ARG A N 1
ATOM 1143 C CA . ARG A 1 150 ? -10.696 -6.064 9.134 1.00 91.56 150 ARG A CA 1
ATOM 1144 C C . ARG A 1 150 ? -10.801 -7.374 8.350 1.00 91.56 150 ARG A C 1
ATOM 1146 O O . ARG A 1 150 ? -9.791 -8.011 8.052 1.00 91.56 150 ARG A O 1
ATOM 1153 N N . HIS A 1 151 ? -12.021 -7.744 7.972 1.00 89.69 151 HIS A N 1
ATOM 1154 C CA . HIS A 1 151 ? -12.245 -8.739 6.923 1.00 89.69 151 HIS A CA 1
ATOM 1155 C C . HIS A 1 151 ? -12.005 -8.098 5.554 1.00 89.69 151 HIS A C 1
ATOM 1157 O O . HIS A 1 151 ? -12.200 -6.894 5.387 1.00 89.69 151 HIS A O 1
ATOM 1163 N N . TYR A 1 152 ? -11.607 -8.893 4.564 1.00 90.62 152 TYR A N 1
ATOM 1164 C CA . TYR A 1 152 ? -11.312 -8.401 3.222 1.00 90.62 152 TYR A CA 1
ATOM 1165 C C . TYR A 1 152 ? -11.931 -9.304 2.158 1.00 90.62 152 TYR A C 1
ATOM 1167 O O . TYR A 1 152 ? -11.778 -10.523 2.210 1.00 90.62 152 TYR A O 1
ATOM 1175 N N . ALA A 1 153 ? -12.602 -8.693 1.186 1.00 90.12 153 ALA A N 1
ATOM 1176 C CA . ALA A 1 153 ? -13.071 -9.337 -0.032 1.00 90.12 153 ALA A CA 1
ATOM 1177 C C . ALA A 1 153 ? -12.515 -8.561 -1.229 1.00 90.12 153 ALA A C 1
ATOM 1179 O O . ALA A 1 153 ? -12.927 -7.431 -1.481 1.00 90.12 153 ALA A O 1
ATOM 1180 N N . GLY A 1 154 ? -11.562 -9.166 -1.938 1.00 87.12 154 GLY A N 1
ATOM 1181 C CA . GLY A 1 154 ? -10.962 -8.609 -3.147 1.00 87.12 154 GLY A CA 1
ATOM 1182 C C . GLY A 1 154 ? -11.493 -9.300 -4.396 1.00 87.12 154 GLY A C 1
ATOM 1183 O O . GLY A 1 154 ? -11.629 -10.524 -4.409 1.00 87.12 154 GLY A O 1
ATOM 1184 N N . VAL A 1 155 ? -11.778 -8.521 -5.434 1.00 87.62 155 VAL A N 1
ATOM 1185 C CA . VAL A 1 155 ? -12.160 -9.012 -6.759 1.00 8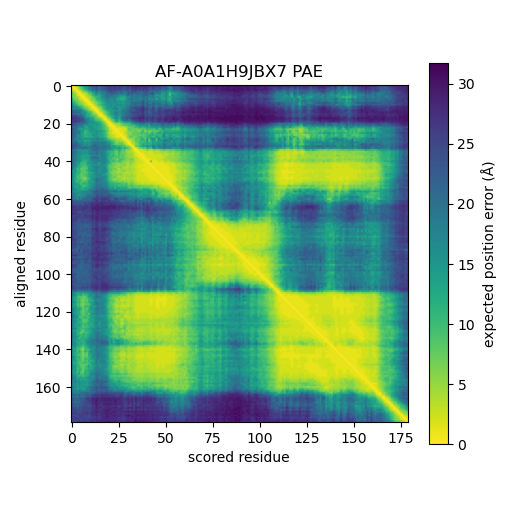7.62 155 VAL A CA 1
ATOM 1186 C C . VAL A 1 155 ? -11.127 -8.529 -7.770 1.00 87.62 155 VAL A C 1
ATOM 1188 O O . VAL A 1 155 ? -10.810 -7.341 -7.827 1.00 87.62 155 VAL A O 1
ATOM 1191 N N . ASP A 1 156 ? -10.623 -9.455 -8.582 1.00 84.50 156 ASP A N 1
ATOM 1192 C CA . ASP A 1 156 ? -9.811 -9.151 -9.755 1.00 84.50 156 ASP A CA 1
ATOM 1193 C C . ASP A 1 156 ? -10.204 -10.074 -10.915 1.00 84.50 156 ASP A C 1
ATOM 1195 O O . ASP A 1 156 ? -10.671 -11.194 -10.701 1.00 84.50 156 ASP A O 1
ATOM 1199 N N . LEU A 1 157 ? -10.031 -9.596 -12.148 1.00 83.69 157 LEU A N 1
ATOM 1200 C CA . LEU A 1 157 ? -10.285 -10.382 -13.357 1.00 83.69 157 LEU A CA 1
ATOM 1201 C C . LEU A 1 157 ? -9.153 -11.373 -13.645 1.00 83.69 157 LEU A C 1
ATOM 1203 O O . LEU A 1 157 ? -9.366 -12.362 -14.344 1.00 83.69 157 LEU A O 1
ATOM 1207 N N . ARG A 1 158 ? -7.943 -11.095 -13.150 1.00 75.25 158 ARG A N 1
ATOM 1208 C CA . ARG A 1 158 ? -6.755 -11.911 -13.401 1.00 75.25 158 ARG A CA 1
ATOM 1209 C C . ARG A 1 158 ? -6.633 -12.995 -12.346 1.00 75.25 158 ARG A C 1
ATOM 1211 O O . ARG A 1 158 ? -6.456 -12.703 -11.163 1.00 75.25 158 ARG A O 1
ATOM 1218 N N . ALA A 1 159 ? -6.679 -14.250 -12.783 1.00 76.88 159 ALA A N 1
ATOM 1219 C CA . ALA A 1 159 ? -6.572 -15.399 -11.891 1.00 76.88 159 ALA A CA 1
ATOM 1220 C C . ALA A 1 159 ? -5.266 -15.371 -11.082 1.00 76.88 159 ALA A C 1
ATOM 1222 O O . ALA A 1 159 ? -5.276 -15.688 -9.900 1.00 76.88 159 ALA A O 1
ATOM 1223 N N . GLU A 1 160 ? -4.167 -14.888 -11.665 1.00 72.94 160 GLU A N 1
ATOM 1224 C CA . GLU A 1 160 ? -2.856 -14.793 -11.013 1.00 72.94 160 GLU A CA 1
ATOM 1225 C C . GLU A 1 160 ? -2.841 -13.826 -9.819 1.00 72.94 160 GLU A C 1
ATOM 1227 O O . GLU A 1 160 ? -1.991 -13.940 -8.937 1.00 72.94 160 GLU A O 1
ATOM 1232 N N . GLN A 1 161 ? -3.770 -12.867 -9.789 1.00 70.44 161 GLN A N 1
ATOM 1233 C CA . GLN A 1 161 ? -3.913 -11.894 -8.704 1.00 70.44 161 GLN A CA 1
ATOM 1234 C C . GLN A 1 161 ? -4.854 -12.391 -7.603 1.00 70.44 161 GLN A C 1
ATOM 1236 O O . GLN A 1 161 ? -4.694 -12.018 -6.442 1.00 70.44 161 GLN A O 1
ATOM 1241 N N . VAL A 1 162 ? -5.793 -13.276 -7.950 1.00 69.88 162 VAL A N 1
ATOM 1242 C CA . VAL A 1 162 ? -6.729 -13.900 -7.005 1.00 69.88 162 VAL A CA 1
ATOM 1243 C C . VAL A 1 162 ? -6.116 -15.133 -6.340 1.00 69.88 162 VAL A C 1
ATOM 1245 O O . VAL A 1 162 ? -6.221 -15.283 -5.125 1.00 69.88 162 VAL A O 1
ATOM 1248 N N . ASP A 1 163 ? -5.437 -15.982 -7.112 1.00 65.00 163 ASP A N 1
ATOM 1249 C CA . ASP A 1 163 ? -4.904 -17.283 -6.685 1.00 65.00 163 ASP A CA 1
ATOM 1250 C C . ASP A 1 163 ? -3.526 -17.179 -6.008 1.00 65.00 163 ASP A C 1
ATOM 1252 O O . ASP A 1 163 ? -2.804 -18.168 -5.867 1.00 65.00 163 ASP A O 1
ATOM 1256 N N . TRP A 1 164 ? -3.154 -15.975 -5.558 1.00 56.94 164 TRP A N 1
ATOM 1257 C CA . TRP A 1 164 ? -1.931 -15.746 -4.798 1.00 56.94 164 TRP A CA 1
ATOM 1258 C C . TRP A 1 164 ? -1.923 -16.615 -3.516 1.00 56.94 164 TRP A C 1
ATOM 1260 O O . TRP A 1 164 ? -2.771 -16.415 -2.641 1.00 56.94 164 TRP A O 1
ATOM 1270 N N . PRO A 1 165 ? -0.943 -17.527 -3.331 1.00 46.72 165 PRO A N 1
ATOM 1271 C CA . PRO A 1 165 ? -0.943 -18.521 -2.246 1.00 46.72 165 PRO A CA 1
ATOM 1272 C C . PRO A 1 165 ? -0.918 -17.956 -0.814 1.00 46.72 165 PRO A C 1
ATOM 1274 O O . PRO A 1 165 ? -1.072 -18.711 0.144 1.00 46.72 165 PRO A O 1
ATOM 1277 N N . GLY A 1 166 ? -0.677 -16.651 -0.644 1.00 44.62 166 GLY A N 1
ATOM 1278 C CA . GLY A 1 166 ? -0.491 -16.000 0.655 1.00 44.62 166 GLY A CA 1
ATOM 1279 C C . GLY A 1 166 ? -1.673 -15.173 1.177 1.00 44.62 166 GLY A C 1
ATOM 1280 O O . GLY A 1 166 ? -1.499 -14.490 2.184 1.00 44.62 166 GLY A O 1
ATOM 1281 N N . GLY A 1 167 ? -2.844 -15.172 0.525 1.00 42.38 167 GLY A N 1
ATOM 1282 C CA . GLY A 1 167 ? -3.981 -14.331 0.925 1.00 42.38 167 GLY A CA 1
ATOM 1283 C C . GLY A 1 167 ? -5.333 -15.037 0.836 1.00 42.38 167 GLY A C 1
ATOM 1284 O O . GLY A 1 167 ? -5.645 -15.687 -0.152 1.00 42.38 167 GLY A O 1
ATOM 1285 N N . SER A 1 168 ? -6.162 -14.875 1.870 1.00 36.00 168 SER A N 1
ATOM 1286 C CA . SER A 1 168 ? -7.576 -15.271 1.876 1.00 36.00 168 SER A CA 1
ATOM 1287 C C . SER A 1 168 ? -8.384 -14.339 0.961 1.00 36.00 168 SER A C 1
ATOM 1289 O O . SER A 1 168 ? -9.084 -13.443 1.431 1.00 36.00 168 SER A O 1
ATOM 1291 N N . CYS A 1 169 ? -8.268 -14.518 -0.350 1.00 37.22 169 CYS A N 1
ATOM 1292 C CA . CYS A 1 169 ? -9.131 -13.877 -1.334 1.00 37.22 169 CYS A CA 1
ATOM 1293 C C . CYS A 1 169 ? -10.446 -14.669 -1.388 1.00 37.22 169 CYS A C 1
ATOM 1295 O O . CYS A 1 169 ? -10.457 -15.827 -1.805 1.00 37.22 169 CYS A O 1
ATOM 1297 N N . ILE A 1 170 ? -11.567 -14.081 -0.960 1.00 36.50 170 ILE A N 1
ATOM 1298 C CA . ILE A 1 170 ? -12.883 -14.670 -1.237 1.00 36.50 170 ILE A CA 1
ATOM 1299 C C . ILE A 1 170 ? -13.102 -14.564 -2.747 1.00 36.50 170 ILE A C 1
ATOM 1301 O O . ILE A 1 170 ? -13.379 -13.487 -3.269 1.00 36.50 170 ILE A O 1
ATOM 1305 N N . ARG A 1 171 ? -12.949 -15.687 -3.451 1.00 34.84 171 ARG A N 1
ATOM 1306 C CA . ARG A 1 171 ? -13.266 -15.820 -4.873 1.00 34.84 171 ARG A CA 1
ATOM 1307 C C . ARG A 1 171 ? -14.762 -15.515 -5.045 1.00 34.84 171 ARG A C 1
ATOM 1309 O O . ARG A 1 171 ? -15.599 -16.325 -4.657 1.00 34.84 171 ARG A O 1
ATOM 1316 N N . CYS A 1 172 ? -15.110 -14.345 -5.580 1.00 30.11 172 CYS A N 1
ATOM 1317 C CA . CYS A 1 172 ? -16.482 -14.067 -6.005 1.00 30.11 172 CYS A CA 1
ATOM 1318 C C . CYS A 1 172 ? -16.719 -14.825 -7.323 1.00 30.11 172 CYS A C 1
ATOM 1320 O O . CYS A 1 172 ? -16.025 -14.540 -8.303 1.00 30.11 172 CYS A O 1
ATOM 1322 N N . PRO A 1 173 ? -17.637 -15.806 -7.387 1.00 31.58 173 PRO A N 1
ATOM 1323 C CA . PRO A 1 173 ? -17.902 -16.554 -8.605 1.00 31.58 173 PRO A CA 1
ATOM 1324 C C . PRO A 1 173 ? -18.768 -15.696 -9.533 1.00 31.58 173 PRO A C 1
ATOM 1326 O O . PRO A 1 173 ? -19.971 -15.902 -9.650 1.00 31.58 173 PRO A O 1
ATOM 1329 N N . LEU A 1 174 ? -18.173 -14.710 -10.202 1.00 32.44 174 LEU A N 1
ATOM 1330 C CA . LEU A 1 174 ? -18.817 -14.081 -11.351 1.00 32.44 174 LEU A CA 1
ATOM 1331 C C . LEU A 1 174 ? -18.584 -14.978 -12.567 1.00 32.44 174 LEU A C 1
ATOM 1333 O O . LEU A 1 174 ? -17.709 -14.735 -13.393 1.00 32.44 174 LEU A O 1
ATOM 1337 N N . SER A 1 175 ? -19.378 -16.044 -12.671 1.00 32.03 175 SER A N 1
ATOM 1338 C CA . SER A 1 175 ? -19.591 -16.721 -13.945 1.00 32.03 175 SER A CA 1
ATOM 1339 C C . SER A 1 175 ? -20.346 -15.756 -14.860 1.00 32.03 175 SER A C 1
ATOM 1341 O O . SER A 1 175 ? -21.571 -15.666 -14.798 1.00 32.03 175 SER A O 1
ATOM 1343 N N . VAL A 1 176 ? -19.622 -14.995 -15.679 1.00 33.22 176 VAL A N 1
ATOM 1344 C CA . VAL A 1 176 ? -20.223 -14.298 -16.819 1.00 33.22 176 VAL A CA 1
ATOM 1345 C C . VAL A 1 176 ? -20.365 -15.346 -17.925 1.00 33.22 176 VAL A C 1
ATOM 1347 O O . VAL A 1 176 ? -19.340 -15.826 -18.415 1.00 33.22 176 VAL A O 1
ATOM 1350 N N . PRO A 1 177 ? -21.587 -15.778 -18.286 1.00 26.20 177 PRO A N 1
ATOM 1351 C CA . PRO A 1 177 ? -21.755 -16.723 -19.379 1.00 26.20 177 PRO A CA 1
ATOM 1352 C C . PRO A 1 177 ? -21.238 -16.098 -20.687 1.00 26.20 177 PRO A C 1
ATOM 1354 O O . PRO A 1 177 ? -21.398 -14.888 -20.887 1.00 26.20 177 PRO A O 1
ATOM 1357 N N . PRO A 1 178 ? -20.600 -16.891 -21.566 1.00 36.62 178 PRO A N 1
ATOM 1358 C CA . PRO A 1 178 ? -20.148 -16.402 -22.862 1.00 36.62 178 PRO A CA 1
ATOM 1359 C C . PRO A 1 178 ? -21.346 -15.907 -23.685 1.00 36.62 178 PRO A C 1
ATOM 1361 O O . PRO A 1 178 ? -22.429 -16.491 -23.621 1.00 36.62 178 PRO A O 1
ATOM 1364 N N . LYS A 1 179 ? -21.141 -14.807 -24.419 1.00 39.12 179 LYS A N 1
ATOM 1365 C CA . LYS A 1 179 ? -22.078 -14.334 -25.446 1.00 39.12 179 LYS A CA 1
ATOM 1366 C C . LYS A 1 179 ? -22.070 -15.256 -26.656 1.00 39.12 179 LYS A C 1
ATOM 1368 O O . LYS A 1 179 ? -20.966 -15.738 -26.994 1.00 39.12 179 LYS A O 1
#

Secondary structure (DSSP, 8-state):
---PPPP-----TTTS-TTSPPPHHHHHSS---S---TTSHHHHHHHHHHHHTT--TTTTPPS-SS--TT---HHHHHHHHHHHHHHTS---HHHHHHH-TTTT----TTPPPHHHHHHHHHHH--TTPEEEETT--STHHHHHHHHTT-EEEE--S-HHHHS-TTS------------

Organism: NCBI:txid180197

Solvent-accessible surface area (backbone atoms only — not comparable to full-atom values): 11238 Å² total; per-residue (Å²): 133,86,79,72,74,72,70,56,71,70,78,46,89,83,76,49,75,94,82,65,84,81,49,64,39,62,72,33,74,54,65,96,58,101,73,87,63,74,83,41,69,69,46,47,54,50,38,50,56,52,53,72,73,64,68,66,52,49,61,63,49,66,66,75,76,82,66,58,94,83,66,65,57,71,68,40,52,54,51,49,51,52,50,23,62,75,67,76,43,91,71,55,70,67,61,48,41,71,77,38,51,75,67,64,61,53,73,40,74,81,67,74,58,65,55,63,50,47,38,53,43,54,74,76,48,59,69,72,39,76,46,80,33,82,72,38,56,44,57,49,66,49,52,49,26,51,34,53,45,24,43,47,37,40,33,60,93,48,61,61,44,51,69,41,94,87,58,83,49,52,80,73,84,77,79,73,76,84,131

Radius of gyration: 21.3 Å; Cα contacts (8 Å, |Δi|>4): 188; chains: 1; bounding box: 51×40×65 Å

Foldseek 3Di:
DPPDQAQPDQPDPVNPPPDDDDDPCSQQVDDPDPDDDCPDPSNVVVLVVVVVSVFPQQFLDDKDDDDDLPRADVQLVVVQVVVCVVVVHHDDSVRSCVVCVVSVIDTRPDRDRLSVLLNCCSVPHDAAEEDEAADQQACSNQSSCVSHRHHYEYHHPRPRRQVPVPGPHPPDPPPPDDD

pLDDT: mean 71.46, std 19.05, range [26.2, 93.31]